Protein AF-A0A2T2RFY4-F1 (afdb_monomer_lite)

Secondary structure (DSSP, 8-state):
---S-SEEEEEEETTEEEEEE-S--SS-----STTSSHHHHHHHHHHHHSTT-HHHHHHHHHTTS-S-----HHHHHHTTS---TT----EEEEEEESSSSEEEEEEEEEEEEEEE-GGGTTT-TT---------S-EEEEEEEEEEEEEEEPPTT-TT--PEEEEEEEEEEETTTTEEEEE----

Foldseek 3Di:
DFDQFAKKFWCFWAPDHGDIDHRDDPDDDDDDDPPPCPLVVVLLVQCQVVVPDVVSLLVSLCVPDDPPDPDQSQVSSLNRAYPDPVDPFSKTWMATDTNNFWGIKIKGKDKDKDWDAPPVVVVDPPDDDDDDDDDRTDTWIWMKMKIKTWGQPDCPPVPDRDIDIDIWIWIATRVVRDTDTDDPDD

Structure (mmCIF, N/CA/C/O backbone):
data_AF-A0A2T2RFY4-F1
#
_entry.id   AF-A0A2T2RFY4-F1
#
loop_
_atom_site.group_PDB
_atom_site.id
_atom_site.type_symbol
_atom_site.label_atom_id
_atom_site.label_alt_id
_atom_site.label_comp_id
_atom_site.label_asym_id
_atom_site.label_entity_id
_atom_site.label_seq_id
_atom_site.pdbx_PDB_ins_code
_atom_site.Cartn_x
_atom_site.Cartn_y
_atom_site.Cartn_z
_atom_site.occupancy
_atom_site.B_iso_or_equiv
_atom_site.auth_seq_id
_atom_site.auth_comp_id
_atom_site.auth_asym_id
_atom_site.auth_atom_id
_atom_site.pdbx_PDB_model_num
ATOM 1 N N . MET A 1 1 ? -18.959 -3.885 18.842 1.00 51.41 1 MET A N 1
ATOM 2 C CA . MET A 1 1 ? -17.604 -4.344 18.475 1.00 51.41 1 MET A CA 1
ATOM 3 C C . MET A 1 1 ? -16.965 -3.172 17.759 1.00 51.41 1 MET A C 1
ATOM 5 O O . MET A 1 1 ? -17.588 -2.687 16.825 1.00 51.41 1 MET A O 1
ATOM 9 N N . ALA A 1 2 ? -15.838 -2.669 18.256 1.00 57.53 2 ALA A N 1
ATOM 10 C CA . ALA A 1 2 ? -15.065 -1.608 17.609 1.00 57.53 2 ALA A CA 1
ATOM 11 C C . ALA A 1 2 ? -14.652 -2.062 16.200 1.00 57.53 2 ALA A C 1
ATOM 13 O O . ALA A 1 2 ? -14.162 -3.187 16.044 1.00 57.53 2 ALA A O 1
ATOM 14 N N . LYS A 1 3 ? -14.921 -1.250 15.176 1.00 66.00 3 LYS A N 1
ATOM 15 C CA . LYS A 1 3 ? -14.501 -1.534 13.803 1.00 66.00 3 LYS A CA 1
ATOM 16 C C . LYS A 1 3 ? -13.189 -0.797 13.574 1.00 66.00 3 LYS A C 1
ATOM 18 O O . LYS A 1 3 ? -13.158 0.427 13.549 1.00 66.00 3 LYS A O 1
ATOM 23 N N . ASN A 1 4 ? -12.108 -1.553 13.377 1.00 81.19 4 ASN A N 1
ATOM 24 C CA . ASN A 1 4 ? -10.794 -0.959 13.126 1.00 81.19 4 ASN A CA 1
ATOM 25 C C . ASN A 1 4 ? -10.842 -0.022 11.906 1.00 81.19 4 ASN A C 1
ATOM 27 O O . ASN A 1 4 ? -10.379 1.100 11.981 1.00 81.19 4 ASN A O 1
ATOM 31 N N . LEU A 1 5 ? -11.464 -0.419 10.801 1.00 90.25 5 LEU A N 1
ATOM 32 C CA . LEU A 1 5 ? -11.574 0.435 9.620 1.00 90.25 5 LEU A CA 1
ATOM 33 C C . LEU A 1 5 ? -13.038 0.496 9.194 1.00 90.25 5 LEU A C 1
ATOM 35 O O . LEU A 1 5 ? -13.632 -0.546 8.920 1.00 90.25 5 LEU A O 1
ATOM 39 N N . GLU A 1 6 ? -13.617 1.692 9.187 1.00 93.94 6 GLU A N 1
ATOM 40 C CA . GLU A 1 6 ? -15.020 1.941 8.830 1.00 93.94 6 GLU A CA 1
ATOM 41 C C . GLU A 1 6 ? -15.146 2.552 7.439 1.00 93.94 6 GLU A C 1
ATOM 43 O O . GLU A 1 6 ? -16.000 2.136 6.655 1.00 93.94 6 GLU A O 1
ATOM 48 N N . HIS A 1 7 ? -14.266 3.502 7.126 1.00 96.19 7 HIS A N 1
ATOM 49 C CA . HIS A 1 7 ? -14.195 4.153 5.827 1.00 96.19 7 HIS A CA 1
ATOM 50 C C . HIS A 1 7 ? -12.747 4.171 5.357 1.00 96.19 7 HIS A C 1
ATOM 52 O O . HIS A 1 7 ? -11.835 4.403 6.149 1.00 96.19 7 HIS A O 1
ATOM 58 N N . LEU A 1 8 ? -12.534 3.913 4.072 1.00 97.31 8 LEU A N 1
ATOM 59 C CA . LEU A 1 8 ? -11.232 4.033 3.431 1.00 97.31 8 LEU A CA 1
ATOM 60 C C . LEU A 1 8 ? -11.408 4.700 2.073 1.00 97.31 8 LEU A C 1
ATOM 62 O O . LEU A 1 8 ? -12.174 4.218 1.239 1.00 97.31 8 LEU A O 1
ATOM 66 N N . THR A 1 9 ? -10.656 5.763 1.836 1.00 98.19 9 THR A N 1
ATOM 67 C CA . THR A 1 9 ? -10.587 6.443 0.547 1.00 98.19 9 THR A CA 1
ATOM 68 C C . THR A 1 9 ? -9.196 6.251 -0.029 1.00 98.19 9 THR A C 1
ATOM 70 O O . THR A 1 9 ? -8.202 6.686 0.547 1.00 98.19 9 THR A O 1
ATOM 73 N N . ILE A 1 10 ? -9.126 5.588 -1.179 1.00 97.56 10 ILE A N 1
ATOM 74 C CA . ILE A 1 10 ? -7.919 5.450 -1.989 1.00 97.56 10 ILE A CA 1
ATOM 75 C C . ILE A 1 10 ? -7.998 6.542 -3.055 1.00 97.56 10 ILE A C 1
ATOM 77 O O . ILE A 1 10 ? -8.640 6.361 -4.093 1.00 97.56 10 ILE A O 1
ATOM 81 N N . HIS A 1 11 ? -7.382 7.691 -2.772 1.00 95.31 11 HIS A N 1
ATOM 82 C CA . HIS A 1 11 ? -7.361 8.841 -3.683 1.00 95.31 11 HIS A CA 1
ATOM 83 C C . HIS A 1 11 ? -6.610 8.482 -4.953 1.00 95.31 11 HIS A C 1
ATOM 85 O O . HIS A 1 11 ? -7.110 8.688 -6.056 1.00 95.31 11 HIS A O 1
ATOM 91 N N . GLN A 1 12 ? -5.440 7.871 -4.786 1.00 92.69 12 GLN A N 1
ATOM 92 C CA . GLN A 1 12 ? -4.607 7.471 -5.901 1.00 92.69 12 GLN A CA 1
ATOM 93 C C . GLN A 1 12 ? -3.718 6.287 -5.495 1.00 92.69 12 GLN A C 1
ATOM 95 O O . GLN A 1 12 ? -2.946 6.376 -4.543 1.00 92.69 12 GLN A O 1
ATOM 100 N N . PHE A 1 13 ? -3.857 5.154 -6.191 1.00 93.56 13 PHE A N 1
ATOM 101 C CA . PHE A 1 13 ? -2.999 3.972 -6.022 1.00 93.56 13 PHE A CA 1
ATOM 102 C C . PHE A 1 13 ? -3.007 3.140 -7.302 1.00 93.56 13 PHE A C 1
ATOM 104 O O . PHE A 1 13 ? -4.034 2.558 -7.675 1.00 93.56 13 PHE A O 1
ATOM 111 N N . ARG A 1 14 ? -1.869 3.052 -7.995 1.00 90.56 14 ARG A N 1
ATOM 112 C CA . ARG A 1 14 ? -1.813 2.522 -9.367 1.00 90.56 14 ARG A CA 1
ATOM 113 C C . ARG A 1 14 ? -2.870 3.192 -10.258 1.00 90.56 14 ARG A C 1
ATOM 115 O O . ARG A 1 14 ? -2.891 4.409 -10.374 1.00 90.56 14 ARG A O 1
ATOM 122 N N . GLY A 1 15 ? -3.766 2.403 -10.861 1.00 89.19 15 GLY A N 1
ATOM 123 C CA . GLY A 1 15 ? -4.914 2.882 -11.637 1.00 89.19 15 GLY A CA 1
ATOM 124 C C . GLY A 1 15 ? -6.201 3.116 -10.833 1.00 89.19 15 GLY A C 1
ATOM 125 O O . GLY A 1 15 ? -7.216 3.450 -11.436 1.00 89.19 15 GLY A O 1
ATOM 126 N N . LEU A 1 16 ? -6.208 2.909 -9.510 1.00 92.56 16 LEU A N 1
ATOM 127 C CA . LEU A 1 16 ? -7.343 3.299 -8.667 1.00 92.56 16 LEU A CA 1
ATOM 128 C C . LEU A 1 16 ? -7.302 4.816 -8.473 1.00 92.56 16 LEU A C 1
ATOM 130 O O . LEU A 1 16 ? -6.305 5.322 -7.961 1.00 92.56 16 LEU A O 1
ATOM 134 N N . LYS A 1 17 ? -8.376 5.510 -8.864 1.00 92.25 17 LYS A N 1
ATOM 135 C CA . LYS A 1 17 ? -8.559 6.952 -8.654 1.00 92.25 17 LYS A CA 1
ATOM 136 C C . LYS A 1 17 ? -9.836 7.186 -7.844 1.00 92.25 17 LYS A C 1
ATOM 138 O O . LYS A 1 17 ? -10.894 6.707 -8.249 1.00 92.25 17 LYS A O 1
ATOM 143 N N . ASN A 1 18 ? -9.733 7.904 -6.727 1.00 94.81 18 ASN A N 1
ATOM 144 C CA . ASN A 1 18 ? -10.834 8.304 -5.840 1.00 94.81 18 ASN A CA 1
ATOM 145 C C . ASN A 1 18 ? -11.813 7.165 -5.493 1.00 94.81 18 ASN A C 1
ATOM 147 O O . ASN A 1 18 ? -13.032 7.329 -5.553 1.00 94.81 18 ASN A O 1
ATOM 151 N N . LEU A 1 19 ? -11.286 5.981 -5.166 1.00 96.56 19 LEU A N 1
ATOM 152 C CA . LEU A 1 19 ? -12.105 4.845 -4.749 1.00 96.56 19 LEU A CA 1
ATOM 153 C C . LEU A 1 19 ? -12.468 4.981 -3.270 1.00 96.56 19 LEU A C 1
ATOM 155 O O . LEU A 1 19 ? -11.590 4.968 -2.410 1.00 96.56 19 LEU A O 1
ATOM 159 N N . GLU A 1 20 ? -13.761 5.009 -2.976 1.00 97.75 20 GLU A N 1
ATOM 160 C CA . GLU A 1 20 ? -14.276 5.045 -1.610 1.00 97.75 20 GLU A CA 1
ATOM 161 C C . GLU A 1 20 ? -14.874 3.694 -1.205 1.00 97.75 20 GLU A C 1
ATOM 163 O O . GLU A 1 20 ? -15.769 3.159 -1.863 1.00 97.75 20 GLU A O 1
ATOM 168 N N . LEU A 1 21 ? -14.399 3.157 -0.085 1.00 96.69 21 LEU A N 1
ATOM 169 C CA . LEU A 1 21 ? -14.955 1.993 0.591 1.00 96.69 21 LEU A CA 1
ATOM 170 C C . LEU A 1 21 ? -15.630 2.471 1.874 1.00 96.69 21 LEU A C 1
ATOM 172 O O . LEU A 1 21 ? -14.960 2.751 2.868 1.00 96.69 21 LEU A O 1
ATOM 176 N N . ARG A 1 22 ? -16.956 2.595 1.831 1.00 95.19 22 ARG A N 1
ATOM 177 C CA . ARG A 1 22 ? -17.778 3.045 2.959 1.00 95.19 22 ARG A CA 1
ATOM 178 C C . ARG A 1 22 ? -18.376 1.858 3.709 1.00 95.19 22 ARG A C 1
ATOM 180 O O . ARG A 1 22 ? -18.496 0.769 3.147 1.00 95.19 22 ARG A O 1
ATOM 187 N N . ASP A 1 23 ? -18.771 2.089 4.958 1.00 93.38 23 ASP A N 1
ATOM 188 C CA . ASP A 1 23 ? -19.487 1.119 5.795 1.00 93.38 23 ASP A CA 1
ATOM 189 C C . ASP A 1 23 ? -18.779 -0.241 5.957 1.00 93.38 23 ASP A C 1
ATOM 191 O O . ASP A 1 23 ? -19.431 -1.282 6.104 1.00 93.38 23 ASP A O 1
ATOM 195 N N . LEU A 1 24 ? -17.440 -0.252 5.968 1.00 94.25 24 LEU A N 1
ATOM 196 C CA . LEU A 1 24 ? -16.643 -1.475 6.044 1.00 94.25 24 LEU A CA 1
ATOM 197 C C . LEU A 1 24 ? -17.065 -2.332 7.246 1.00 94.25 24 LEU A C 1
ATOM 199 O O . LEU A 1 24 ? -17.189 -1.879 8.389 1.00 94.25 24 LEU A O 1
ATOM 203 N N . GLY A 1 25 ? -17.366 -3.597 6.968 1.00 91.81 25 GLY A N 1
ATOM 204 C CA . GLY A 1 25 ? -17.753 -4.589 7.960 1.00 91.81 25 GLY A CA 1
ATOM 205 C C . GLY A 1 25 ? -16.558 -5.374 8.489 1.00 91.81 25 GLY A C 1
ATOM 206 O O . GLY A 1 25 ? -15.433 -5.245 8.013 1.00 91.81 25 GLY A O 1
ATOM 207 N N . THR A 1 26 ? -16.816 -6.274 9.438 1.00 89.12 26 THR A N 1
ATOM 208 C CA . THR A 1 26 ? -15.830 -7.289 9.852 1.00 89.12 26 THR A CA 1
ATOM 209 C C . THR A 1 26 ? -15.449 -8.213 8.692 1.00 89.12 26 THR A C 1
ATOM 211 O O . THR A 1 26 ? -14.322 -8.690 8.619 1.00 89.12 26 THR A O 1
ATOM 214 N N . ILE A 1 27 ? -16.393 -8.461 7.780 1.00 91.38 27 ILE A N 1
ATOM 215 C CA . ILE A 1 27 ? -16.201 -9.237 6.557 1.00 91.38 27 ILE A CA 1
ATOM 216 C C . ILE A 1 27 ? -16.693 -8.375 5.397 1.00 91.38 27 ILE A C 1
ATOM 218 O O . ILE A 1 27 ? -17.821 -7.889 5.430 1.00 91.38 27 ILE A O 1
ATOM 222 N N . ASN A 1 28 ? -15.853 -8.211 4.376 1.00 92.56 28 ASN A N 1
ATOM 223 C CA . ASN A 1 28 ? -16.164 -7.462 3.161 1.00 92.56 28 ASN A CA 1
ATOM 224 C C . ASN A 1 28 ? -15.948 -8.375 1.952 1.00 92.56 28 ASN A C 1
ATOM 226 O O . ASN A 1 28 ? -14.964 -9.113 1.899 1.00 92.56 28 ASN A O 1
ATOM 230 N N . LEU A 1 29 ? -16.862 -8.331 0.981 1.00 95.31 29 LEU A N 1
ATOM 231 C CA . LEU A 1 29 ? -16.787 -9.137 -0.234 1.00 95.31 29 LEU A CA 1
ATOM 232 C C . LEU A 1 29 ? -16.546 -8.232 -1.446 1.00 95.31 29 LEU A C 1
ATOM 234 O O . LEU A 1 29 ? -17.433 -7.493 -1.863 1.00 95.31 29 LEU A O 1
ATOM 238 N N . LEU A 1 30 ? -15.349 -8.319 -2.030 1.00 94.44 30 LEU A N 1
ATOM 239 C CA . LEU A 1 30 ? -14.989 -7.603 -3.255 1.00 94.44 30 LEU A CA 1
ATOM 240 C C . LEU A 1 30 ? -15.257 -8.496 -4.473 1.00 94.44 30 LEU A C 1
ATOM 242 O O . LEU A 1 30 ? -14.533 -9.461 -4.717 1.00 94.44 30 LEU A O 1
ATOM 246 N N . VAL A 1 31 ? -16.284 -8.167 -5.257 1.00 94.50 31 VAL A N 1
ATOM 247 C CA . VAL A 1 31 ? -16.668 -8.897 -6.479 1.00 94.50 31 VAL A CA 1
ATOM 248 C C . VAL A 1 31 ? -16.482 -8.038 -7.722 1.00 94.50 31 VAL A C 1
ATOM 250 O O . VAL A 1 31 ? -16.615 -6.821 -7.689 1.00 94.50 31 VAL A O 1
ATOM 253 N N . GLY A 1 32 ? -16.152 -8.681 -8.838 1.00 93.50 32 GLY A N 1
ATOM 254 C CA . GLY A 1 32 ? -15.949 -8.014 -10.120 1.00 93.50 32 GLY A CA 1
ATOM 255 C C . GLY A 1 32 ? -15.158 -8.885 -11.085 1.00 93.50 32 GLY A C 1
ATOM 256 O O . GLY A 1 32 ? -14.554 -9.882 -10.681 1.00 93.50 32 GLY A O 1
ATOM 257 N N . VAL A 1 33 ? -15.119 -8.490 -12.353 1.00 94.00 33 VAL A N 1
ATOM 258 C CA . VAL A 1 33 ? -14.369 -9.192 -13.408 1.00 94.00 33 VAL A CA 1
ATOM 259 C C . VAL A 1 33 ? -12.859 -9.192 -13.151 1.00 94.00 33 VAL A C 1
ATOM 261 O O . VAL A 1 33 ? -12.346 -8.410 -12.350 1.00 94.00 33 VAL A O 1
ATOM 264 N N . ASN A 1 34 ? -12.110 -10.074 -13.810 1.00 88.38 34 ASN A N 1
ATOM 265 C CA . ASN A 1 34 ? -10.647 -10.044 -13.728 1.00 88.38 34 ASN A CA 1
ATOM 266 C C . ASN A 1 34 ? -10.103 -8.669 -14.137 1.00 88.38 34 ASN A C 1
ATOM 268 O O . ASN A 1 34 ? -10.715 -7.963 -14.934 1.00 88.38 34 ASN A O 1
ATOM 272 N N . ASN A 1 35 ? -8.983 -8.271 -13.532 1.00 86.00 35 ASN A N 1
ATOM 273 C CA . ASN A 1 35 ? -8.369 -6.952 -13.712 1.00 86.00 35 ASN A CA 1
ATOM 274 C C . ASN A 1 35 ? -9.225 -5.736 -13.304 1.00 86.00 35 ASN A C 1
ATOM 276 O O . ASN A 1 35 ? -8.779 -4.611 -13.483 1.00 86.00 35 ASN A O 1
ATOM 280 N N . SER A 1 36 ? -10.376 -5.917 -12.646 1.00 90.75 36 SER A N 1
ATOM 281 C CA . SER A 1 36 ? -11.212 -4.805 -12.154 1.00 90.75 36 SER A CA 1
ATOM 282 C C . SER A 1 36 ? -10.631 -4.028 -10.957 1.00 90.75 36 SER A C 1
ATOM 284 O O . SER A 1 36 ? -11.362 -3.311 -10.287 1.00 90.75 36 SER A O 1
ATOM 286 N N . GLY A 1 37 ? -9.359 -4.235 -10.602 1.00 91.12 37 GLY A N 1
ATOM 287 C CA . GLY A 1 37 ? -8.714 -3.550 -9.476 1.00 91.12 37 GLY A CA 1
ATOM 288 C C . GLY A 1 37 ? -8.873 -4.201 -8.097 1.00 91.12 37 GLY A C 1
ATOM 289 O O . GLY A 1 37 ? -8.289 -3.696 -7.149 1.00 91.12 37 GLY A O 1
ATOM 290 N N . LYS A 1 38 ? -9.564 -5.345 -7.954 1.00 95.12 38 LYS A N 1
ATOM 291 C CA . LYS A 1 38 ? -9.743 -6.028 -6.646 1.00 95.12 38 LYS A CA 1
ATOM 292 C C . LYS A 1 38 ? -8.428 -6.272 -5.900 1.00 95.12 38 LYS A C 1
ATOM 294 O O . LYS A 1 38 ? -8.317 -5.946 -4.727 1.00 95.12 38 LYS A O 1
ATOM 299 N N . THR A 1 39 ? -7.424 -6.816 -6.587 1.00 92.62 39 THR A N 1
ATOM 300 C CA . THR A 1 39 ? -6.098 -7.032 -5.992 1.00 92.62 39 THR A CA 1
ATOM 301 C C . THR A 1 39 ? -5.437 -5.703 -5.638 1.00 92.62 39 THR A C 1
ATOM 303 O O . THR A 1 39 ? -4.891 -5.592 -4.551 1.00 92.62 39 THR A O 1
ATOM 306 N N . SER A 1 40 ? -5.575 -4.672 -6.487 1.00 93.62 40 SER A N 1
ATOM 307 C CA . SER A 1 40 ? -5.045 -3.327 -6.209 1.00 93.62 40 SER A CA 1
ATOM 308 C C . SER A 1 40 ? -5.629 -2.733 -4.928 1.00 93.62 40 SER A C 1
ATOM 310 O O . SER A 1 40 ? -4.904 -2.083 -4.189 1.00 93.62 40 SER A O 1
ATOM 312 N N . VAL A 1 41 ? -6.910 -2.986 -4.639 1.00 95.88 41 VAL A N 1
ATOM 313 C CA . VAL A 1 41 ? -7.547 -2.561 -3.384 1.00 95.88 41 VAL A CA 1
ATOM 314 C C . VAL A 1 41 ? -6.901 -3.247 -2.184 1.00 95.88 41 VAL A C 1
ATOM 316 O O . VAL A 1 41 ? -6.566 -2.587 -1.207 1.00 95.88 41 VAL A O 1
ATOM 319 N N . LEU A 1 42 ? -6.687 -4.563 -2.256 1.00 94.75 42 LEU A N 1
ATOM 320 C CA . LEU A 1 42 ? -6.030 -5.304 -1.176 1.00 94.75 42 LEU A CA 1
ATOM 321 C C . LEU A 1 42 ? -4.574 -4.870 -0.980 1.00 94.75 42 LEU A C 1
ATOM 323 O O . LEU A 1 42 ? -4.111 -4.796 0.152 1.00 94.75 42 LEU A O 1
ATOM 327 N N . GLU A 1 43 ? -3.867 -4.557 -2.063 1.00 94.75 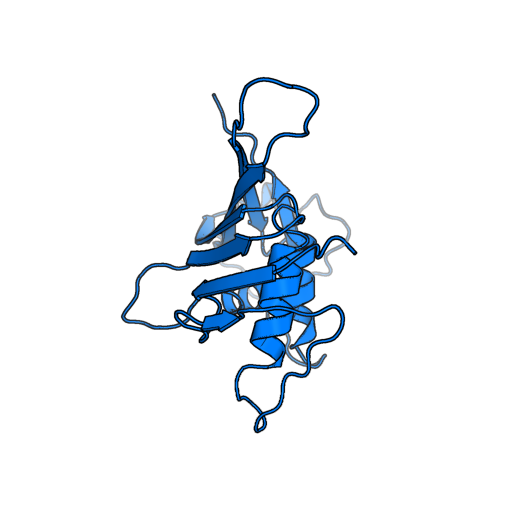43 GLU A N 1
ATOM 328 C CA . GLU A 1 43 ? -2.494 -4.049 -2.024 1.00 94.75 43 GLU A CA 1
ATOM 329 C C . GLU A 1 43 ? -2.428 -2.652 -1.392 1.00 94.75 43 GLU A C 1
ATOM 331 O O . GLU A 1 43 ? -1.582 -2.425 -0.533 1.00 94.75 43 GLU A O 1
ATOM 336 N N . ALA A 1 44 ? -3.359 -1.756 -1.735 1.00 96.00 44 ALA A N 1
ATOM 337 C CA . ALA A 1 44 ? -3.482 -0.440 -1.109 1.00 96.00 44 ALA A CA 1
ATOM 338 C C . ALA A 1 44 ? -3.786 -0.547 0.397 1.00 96.00 44 ALA A C 1
ATOM 340 O O . ALA A 1 44 ? -3.209 0.169 1.209 1.00 96.00 44 ALA A O 1
ATOM 341 N N . ILE A 1 45 ? -4.653 -1.484 0.795 1.00 95.31 45 ILE A N 1
ATOM 342 C CA . ILE A 1 45 ? -4.919 -1.766 2.214 1.00 95.31 45 ILE A CA 1
ATOM 343 C C . ILE A 1 45 ? -3.664 -2.331 2.897 1.00 95.31 45 ILE A C 1
ATOM 345 O O . ILE A 1 45 ? -3.346 -1.943 4.018 1.00 95.31 45 ILE A O 1
ATOM 349 N N . ALA A 1 46 ? -2.928 -3.228 2.237 1.00 94.50 46 ALA A N 1
ATOM 350 C CA . ALA A 1 46 ? -1.721 -3.829 2.796 1.00 94.50 46 ALA A CA 1
ATOM 351 C C . ALA A 1 46 ? -0.616 -2.792 3.059 1.00 94.50 46 ALA A C 1
ATOM 353 O O . ALA A 1 46 ? 0.012 -2.848 4.121 1.00 94.50 46 ALA A O 1
ATOM 354 N N . THR A 1 47 ? -0.405 -1.840 2.142 1.00 94.69 47 THR A N 1
ATOM 355 C CA . THR A 1 47 ? 0.530 -0.724 2.354 1.00 94.69 47 THR A CA 1
ATOM 356 C C . THR A 1 47 ? 0.012 0.235 3.420 1.00 94.69 47 THR A C 1
ATOM 358 O O . THR A 1 47 ? 0.771 0.614 4.306 1.00 94.69 47 THR A O 1
ATOM 361 N N . TYR A 1 48 ? -1.289 0.540 3.432 1.00 95.69 48 TYR A N 1
ATOM 362 C CA . TYR A 1 48 ? -1.914 1.367 4.469 1.00 95.69 48 TYR A CA 1
ATOM 363 C C . TYR A 1 48 ? -1.766 0.780 5.881 1.00 95.69 48 TYR A C 1
ATOM 365 O O . TYR A 1 48 ? -1.562 1.513 6.842 1.00 95.69 48 TYR A O 1
ATOM 373 N N . CYS A 1 49 ? -1.816 -0.544 6.039 1.00 93.06 49 CYS A N 1
ATOM 374 C CA . CYS A 1 49 ? -1.620 -1.187 7.341 1.00 93.06 49 CYS A CA 1
ATOM 375 C C . CYS A 1 49 ? -0.155 -1.214 7.810 1.00 93.06 49 CYS A C 1
ATOM 377 O O . CYS A 1 49 ? 0.092 -1.382 9.005 1.00 93.06 49 CYS A O 1
ATOM 379 N N . ARG A 1 50 ? 0.814 -1.076 6.898 1.00 94.00 50 ARG A N 1
ATOM 380 C CA . ARG A 1 50 ? 2.255 -1.021 7.198 1.00 94.00 50 ARG A CA 1
ATOM 381 C C . ARG A 1 50 ? 2.911 0.149 6.453 1.00 94.00 50 ARG A C 1
ATOM 383 O O . ARG A 1 50 ? 3.796 -0.066 5.624 1.00 94.00 50 ARG A O 1
ATOM 390 N N . PRO A 1 51 ? 2.483 1.389 6.743 1.00 93.50 51 PRO A N 1
ATOM 391 C CA . PRO A 1 51 ? 2.787 2.541 5.901 1.00 93.50 51 PRO A CA 1
ATOM 392 C C . PRO A 1 51 ? 4.269 2.915 5.932 1.00 93.50 51 PRO A C 1
ATOM 394 O O . PRO A 1 51 ? 4.812 3.298 4.907 1.00 93.50 51 PRO A O 1
ATOM 397 N N . LEU A 1 52 ? 4.923 2.748 7.085 1.00 92.69 52 LEU A N 1
ATOM 398 C CA . LEU A 1 52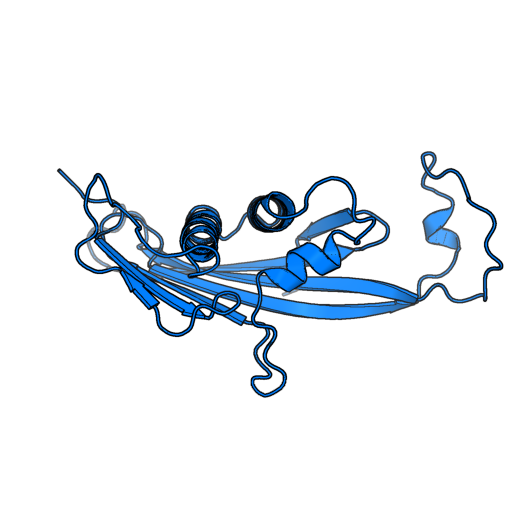 ? 6.313 3.136 7.347 1.00 92.69 52 LEU A CA 1
ATOM 399 C C . LEU A 1 52 ? 7.326 1.982 7.182 1.00 92.69 52 LEU A C 1
ATOM 401 O O . LEU A 1 52 ? 8.476 2.112 7.595 1.00 92.69 52 LEU A O 1
ATOM 405 N N . ASP A 1 53 ? 6.903 0.838 6.635 1.00 92.25 53 ASP A N 1
ATOM 406 C CA . ASP A 1 53 ? 7.754 -0.335 6.392 1.00 92.25 53 ASP A CA 1
ATOM 407 C C . ASP A 1 53 ? 8.005 -0.477 4.881 1.00 92.25 53 ASP A C 1
ATOM 409 O O . ASP A 1 53 ? 7.196 -1.097 4.191 1.00 92.25 53 ASP A O 1
ATOM 413 N N . PRO A 1 54 ? 9.107 0.052 4.322 1.00 89.12 54 PRO A N 1
ATOM 414 C CA . PRO A 1 54 ? 9.348 0.014 2.877 1.00 89.12 54 PRO A CA 1
ATOM 415 C C . PRO A 1 54 ? 9.473 -1.420 2.329 1.00 89.12 54 PRO A C 1
ATOM 417 O O . PRO A 1 54 ? 9.127 -1.687 1.176 1.00 89.12 54 PRO A O 1
ATOM 420 N N . LYS A 1 55 ? 9.856 -2.400 3.163 1.00 88.62 55 LYS A N 1
ATOM 421 C CA . LYS A 1 55 ? 9.832 -3.818 2.769 1.00 88.62 55 LYS A CA 1
ATOM 422 C C . LYS A 1 55 ? 8.398 -4.324 2.609 1.00 88.62 55 LYS A C 1
ATOM 424 O O . LYS A 1 55 ? 8.160 -5.207 1.787 1.00 88.62 55 LYS A O 1
ATOM 429 N N . ALA A 1 56 ? 7.427 -3.800 3.362 1.00 90.50 56 ALA A N 1
ATOM 430 C CA . ALA A 1 56 ? 6.007 -4.088 3.142 1.00 90.50 56 ALA A CA 1
ATOM 431 C C . ALA A 1 56 ? 5.559 -3.671 1.744 1.00 90.50 56 ALA A C 1
ATOM 433 O O . ALA A 1 56 ? 4.889 -4.452 1.063 1.00 90.50 56 ALA A O 1
ATOM 434 N N . TRP A 1 57 ? 5.949 -2.466 1.327 1.00 91.75 57 TRP A N 1
ATOM 435 C CA . TRP A 1 57 ? 5.650 -1.922 0.007 1.00 91.75 57 TRP A CA 1
ATOM 436 C C . TRP A 1 57 ? 6.254 -2.802 -1.077 1.00 91.75 57 TRP A C 1
ATOM 438 O O . TRP A 1 57 ? 5.528 -3.309 -1.932 1.00 91.75 57 TRP A O 1
ATOM 448 N N . LEU A 1 58 ? 7.548 -3.100 -0.973 1.00 87.75 58 LEU A N 1
ATOM 449 C CA . LEU A 1 58 ? 8.222 -3.931 -1.962 1.00 87.75 58 LEU A CA 1
ATOM 450 C C . LEU A 1 58 ? 7.622 -5.343 -2.062 1.00 87.75 58 LEU A C 1
ATOM 452 O O . LEU A 1 58 ? 7.317 -5.810 -3.156 1.00 87.75 58 LEU A O 1
ATOM 456 N N . ASN A 1 59 ? 7.363 -6.005 -0.932 1.00 87.31 59 ASN A N 1
ATOM 457 C CA . ASN A 1 59 ? 6.716 -7.322 -0.931 1.00 87.31 59 ASN A CA 1
ATOM 458 C C . ASN A 1 59 ? 5.310 -7.281 -1.552 1.00 87.31 59 ASN A C 1
ATOM 460 O O . ASN A 1 59 ? 4.899 -8.217 -2.240 1.00 87.31 59 ASN A O 1
ATOM 464 N N . THR A 1 60 ? 4.570 -6.193 -1.320 1.00 90.06 60 THR A N 1
ATOM 465 C CA . THR A 1 60 ? 3.251 -5.978 -1.926 1.00 90.06 60 THR A CA 1
ATOM 466 C C . THR A 1 60 ? 3.373 -5.880 -3.445 1.00 90.06 60 THR A C 1
ATOM 468 O O . THR A 1 60 ? 2.626 -6.549 -4.159 1.00 90.06 60 THR A O 1
ATOM 471 N N . ALA A 1 61 ? 4.353 -5.127 -3.947 1.00 85.06 61 ALA A N 1
ATOM 472 C CA . ALA A 1 61 ? 4.643 -5.040 -5.373 1.00 85.06 61 ALA A CA 1
ATOM 473 C C . ALA A 1 61 ? 5.039 -6.392 -5.988 1.00 85.06 61 ALA A C 1
ATOM 475 O O . ALA A 1 61 ? 4.462 -6.815 -6.992 1.00 85.06 61 ALA A O 1
ATOM 476 N N . TRP A 1 62 ? 5.967 -7.101 -5.347 1.00 76.75 62 TRP A N 1
ATOM 477 C CA . TRP A 1 62 ? 6.487 -8.394 -5.795 1.00 76.75 62 TRP A CA 1
ATOM 478 C C . TRP A 1 62 ? 5.456 -9.509 -5.846 1.00 76.75 62 TRP A C 1
ATOM 480 O O . TRP A 1 62 ? 5.566 -10.406 -6.677 1.00 76.75 62 TRP A O 1
ATOM 490 N N . SER A 1 63 ? 4.416 -9.450 -5.015 1.00 73.81 63 SER A N 1
ATOM 491 C CA . SER A 1 63 ? 3.355 -10.463 -5.018 1.00 73.81 63 SER A CA 1
ATOM 492 C C . SER A 1 63 ? 2.632 -10.608 -6.371 1.00 73.81 63 SER A C 1
ATOM 494 O O . SER A 1 63 ? 2.000 -11.637 -6.619 1.00 73.81 63 SER A O 1
ATOM 496 N N . ARG A 1 64 ? 2.748 -9.616 -7.270 1.00 66.06 64 ARG A N 1
ATOM 497 C CA . ARG A 1 64 ? 2.229 -9.680 -8.645 1.00 66.06 64 ARG A CA 1
ATOM 498 C C . ARG A 1 64 ? 3.195 -10.249 -9.673 1.00 66.06 64 ARG A C 1
ATOM 500 O O . ARG A 1 64 ? 2.740 -10.643 -10.749 1.00 66.06 64 ARG A O 1
ATOM 507 N N . GLU A 1 65 ? 4.491 -10.288 -9.389 1.00 57.41 65 GLU A N 1
ATOM 508 C CA . GLU A 1 65 ? 5.468 -10.798 -10.341 1.00 57.41 65 GLU A CA 1
ATOM 509 C C . GLU A 1 65 ? 5.539 -12.323 -10.252 1.00 57.41 65 GLU A C 1
ATOM 511 O O . GLU A 1 65 ? 6.093 -12.938 -9.342 1.00 57.41 65 GLU A O 1
ATOM 516 N N . ILE A 1 66 ? 4.945 -12.963 -11.254 1.00 50.81 66 ILE A N 1
ATOM 517 C CA . ILE A 1 66 ? 5.171 -14.369 -11.567 1.00 50.81 66 ILE A CA 1
ATOM 518 C C . ILE A 1 66 ? 6.667 -14.520 -11.877 1.00 50.81 66 ILE A C 1
ATOM 520 O O . ILE A 1 66 ? 7.050 -14.179 -12.987 1.00 50.81 66 ILE A O 1
ATOM 524 N N . LYS A 1 67 ? 7.470 -14.963 -10.894 1.00 46.88 67 LYS A N 1
ATOM 525 C CA . LYS A 1 67 ? 8.766 -15.710 -10.870 1.00 46.88 67 LYS A CA 1
ATOM 526 C C . LYS A 1 67 ? 9.702 -15.789 -12.111 1.00 46.88 67 LYS A C 1
ATOM 528 O O . LYS A 1 67 ? 10.626 -16.593 -12.103 1.00 46.88 67 LYS A O 1
ATOM 533 N N . PHE A 1 68 ? 9.508 -15.013 -13.169 1.00 44.97 68 PHE A N 1
ATOM 534 C CA . PHE A 1 68 ? 10.135 -15.191 -14.484 1.00 44.97 68 PHE A CA 1
ATOM 535 C C . PHE A 1 68 ? 10.533 -13.882 -15.167 1.00 44.97 68 PHE A C 1
ATOM 537 O O . PHE A 1 68 ? 11.110 -13.917 -16.251 1.00 44.97 68 PHE A O 1
ATOM 544 N N . SER A 1 69 ? 10.272 -12.731 -14.551 1.00 45.91 69 SER A N 1
ATOM 545 C CA . SER A 1 69 ? 10.780 -11.462 -15.053 1.00 45.91 69 SER A CA 1
ATOM 546 C C . SER A 1 69 ? 12.020 -11.091 -14.251 1.00 45.91 69 SER A C 1
ATOM 548 O O . SER A 1 69 ? 11.929 -10.884 -13.049 1.00 45.91 69 SER A O 1
ATOM 550 N N . ARG A 1 70 ? 13.176 -10.982 -14.911 1.00 52.19 70 ARG A N 1
ATOM 551 C CA . ARG A 1 70 ? 14.400 -10.358 -14.376 1.00 52.19 70 ARG A CA 1
ATOM 552 C C . ARG A 1 70 ? 14.215 -8.839 -14.199 1.00 52.19 70 ARG A C 1
ATOM 554 O O . ARG A 1 70 ? 15.092 -8.063 -14.568 1.00 52.19 70 ARG A O 1
ATOM 561 N N . LYS A 1 71 ? 13.029 -8.396 -13.770 1.00 54.84 71 LYS A N 1
ATOM 562 C CA . LYS A 1 71 ? 12.753 -6.977 -13.581 1.00 54.84 71 LYS A CA 1
ATOM 563 C C . LYS A 1 71 ? 13.358 -6.553 -12.244 1.00 54.84 71 LYS A C 1
ATOM 565 O O . LYS A 1 71 ? 13.112 -7.225 -11.244 1.00 54.84 71 LYS A O 1
ATOM 570 N N . PRO A 1 72 ? 14.193 -5.503 -12.226 1.00 65.88 72 PRO A N 1
ATOM 571 C CA . PRO A 1 72 ? 14.789 -5.005 -10.995 1.00 65.88 72 PRO A CA 1
ATOM 572 C C . PRO A 1 72 ? 13.685 -4.589 -10.018 1.00 65.88 72 PRO A C 1
ATOM 574 O O . PRO A 1 72 ? 12.640 -4.092 -10.435 1.00 65.88 72 PRO A O 1
ATOM 577 N N . GLN A 1 73 ? 13.902 -4.779 -8.714 1.00 74.31 73 GLN A N 1
ATOM 578 C CA . GLN A 1 73 ? 12.867 -4.538 -7.696 1.00 74.31 73 GLN A CA 1
ATOM 579 C C . GLN A 1 73 ? 12.377 -3.076 -7.675 1.00 74.31 73 GLN A C 1
ATOM 581 O O . GLN A 1 73 ? 11.240 -2.807 -7.287 1.00 74.31 73 GLN A O 1
ATOM 586 N N . LEU A 1 74 ? 13.196 -2.165 -8.204 1.00 77.50 74 LEU A N 1
ATOM 587 C CA . LEU A 1 74 ? 12.852 -0.784 -8.528 1.00 77.50 74 LEU A CA 1
ATOM 588 C C . LEU A 1 74 ? 11.605 -0.666 -9.429 1.00 77.50 74 LEU A C 1
ATOM 590 O O . LEU A 1 74 ? 10.689 0.087 -9.106 1.00 77.50 74 LEU A O 1
ATOM 594 N N . ASP A 1 75 ? 11.507 -1.462 -10.501 1.00 78.69 75 ASP A N 1
ATOM 595 C CA . ASP A 1 75 ? 10.354 -1.445 -11.417 1.00 78.69 75 ASP A CA 1
ATOM 596 C C . ASP A 1 75 ? 9.075 -1.906 -10.705 1.00 78.69 75 ASP A C 1
ATOM 598 O O . ASP A 1 75 ? 7.978 -1.400 -10.959 1.00 78.69 75 ASP A O 1
ATOM 602 N N . ALA A 1 76 ? 9.212 -2.878 -9.800 1.00 83.06 76 ALA A N 1
ATOM 603 C CA . ALA A 1 76 ? 8.098 -3.366 -9.005 1.00 83.06 76 ALA A CA 1
ATOM 604 C C . ALA A 1 76 ? 7.629 -2.293 -8.010 1.00 83.06 76 ALA A C 1
ATOM 606 O O . ALA A 1 76 ? 6.426 -2.070 -7.870 1.00 83.06 76 ALA A O 1
ATOM 607 N N . LEU A 1 77 ? 8.555 -1.592 -7.351 1.00 86.00 77 LEU A N 1
ATOM 608 C CA . LEU A 1 77 ? 8.216 -0.493 -6.449 1.00 86.00 77 LEU A CA 1
ATOM 609 C C . LEU A 1 77 ? 7.498 0.636 -7.198 1.00 86.00 77 LEU A C 1
ATOM 611 O O . LEU A 1 77 ? 6.391 1.010 -6.802 1.00 86.00 77 LEU A O 1
ATOM 615 N N . ARG A 1 78 ? 8.065 1.090 -8.325 1.00 87.31 78 ARG A N 1
ATOM 616 C CA . ARG A 1 78 ? 7.457 2.074 -9.234 1.00 87.31 78 ARG A CA 1
ATOM 617 C C . ARG A 1 78 ? 6.020 1.697 -9.586 1.00 87.31 78 ARG A C 1
ATOM 619 O O . ARG A 1 78 ? 5.138 2.548 -9.606 1.00 87.31 78 ARG A O 1
ATOM 626 N N . TRP A 1 79 ? 5.751 0.410 -9.808 1.00 87.00 79 TRP A N 1
ATOM 627 C CA . TRP A 1 79 ? 4.430 -0.099 -10.183 1.00 87.00 79 TRP A CA 1
ATOM 628 C C . TRP A 1 79 ? 3.326 0.128 -9.135 1.00 87.00 79 TRP A C 1
ATOM 630 O O . TRP A 1 79 ? 2.148 -0.036 -9.455 1.00 87.00 79 TRP A O 1
ATOM 640 N N . LEU A 1 80 ? 3.638 0.463 -7.878 1.00 90.38 80 LEU A N 1
ATOM 641 C CA . LEU A 1 80 ? 2.622 0.853 -6.884 1.00 90.38 80 LEU A CA 1
ATOM 642 C C . LEU A 1 80 ? 2.075 2.264 -7.123 1.00 90.38 80 LEU A C 1
ATOM 644 O O . LEU A 1 80 ? 0.939 2.558 -6.737 1.00 90.38 80 LEU A O 1
ATOM 648 N N . PHE A 1 81 ? 2.846 3.096 -7.812 1.00 91.62 81 PHE A N 1
ATOM 649 C CA . PHE A 1 81 ? 2.523 4.482 -8.092 1.00 91.62 81 PHE A CA 1
ATOM 650 C C . PHE A 1 81 ? 1.763 4.612 -9.421 1.00 91.62 81 PHE A C 1
ATOM 652 O O . PHE A 1 81 ? 1.800 3.702 -10.266 1.00 91.62 81 PHE A O 1
ATOM 659 N N . PRO A 1 82 ? 1.001 5.701 -9.608 1.00 87.81 82 PRO A N 1
ATOM 660 C CA . PRO A 1 82 ? 0.319 5.991 -10.868 1.00 87.81 82 PRO A CA 1
ATOM 661 C C . PRO A 1 82 ? 1.288 5.991 -12.048 1.00 87.81 82 PRO A C 1
ATOM 663 O O . PRO A 1 82 ? 2.408 6.466 -11.937 1.00 87.81 82 PRO A O 1
ATOM 666 N N . GLN A 1 83 ? 0.849 5.452 -13.185 1.00 74.44 83 GLN A N 1
ATOM 667 C CA . GLN A 1 83 ? 1.658 5.365 -14.414 1.00 74.44 83 GLN A CA 1
ATOM 668 C C . GLN A 1 83 ? 1.124 6.286 -15.523 1.00 74.44 83 GLN A C 1
ATOM 670 O O . GLN A 1 83 ? 1.416 6.084 -16.701 1.00 74.44 83 GLN A O 1
ATOM 675 N N . ASP A 1 84 ? 0.261 7.237 -15.170 1.00 68.81 84 ASP A N 1
ATOM 676 C CA . ASP A 1 84 ? -0.394 8.115 -16.135 1.00 68.81 84 ASP A CA 1
ATOM 677 C C . ASP A 1 84 ? 0.573 9.225 -16.567 1.00 68.81 84 ASP A C 1
ATOM 679 O O . ASP A 1 84 ? 1.038 9.999 -15.740 1.00 68.81 84 ASP A O 1
ATOM 683 N N . GLN A 1 85 ? 0.882 9.319 -17.864 1.00 55.88 85 GLN A N 1
ATOM 684 C CA . GLN A 1 85 ? 1.854 10.293 -18.387 1.00 55.88 85 GLN A CA 1
ATOM 685 C C . GLN A 1 85 ? 1.386 11.755 -18.272 1.00 55.88 85 GLN A C 1
ATOM 687 O O . GLN A 1 85 ? 2.171 12.664 -18.538 1.00 55.88 85 GLN A O 1
ATOM 692 N N . GLN A 1 86 ? 0.116 11.994 -17.925 1.00 56.72 86 GLN A N 1
ATOM 693 C CA . GLN A 1 86 ? -0.454 13.339 -17.785 1.00 56.72 86 GLN A CA 1
ATOM 694 C C . GLN A 1 86 ? -0.492 13.853 -16.339 1.00 56.72 86 GLN A C 1
ATOM 696 O O . GLN A 1 86 ? -0.626 15.060 -16.143 1.00 56.72 86 GLN A O 1
ATOM 701 N N . GLU A 1 87 ? -0.344 12.982 -15.337 1.00 51.88 87 GLU A N 1
ATOM 702 C CA . GLU A 1 87 ? -0.307 13.362 -13.921 1.00 51.88 87 GLU A CA 1
ATOM 703 C C . GLU A 1 87 ? 1.112 13.145 -13.391 1.00 51.88 87 GLU A C 1
ATOM 705 O O . GLU A 1 87 ? 1.570 12.024 -13.212 1.00 51.88 87 GLU A O 1
ATOM 710 N N . THR A 1 88 ? 1.825 14.243 -13.155 1.00 47.06 88 THR A N 1
ATOM 711 C CA . THR A 1 88 ? 3.225 14.264 -12.702 1.00 47.06 88 THR A CA 1
ATOM 712 C C . THR A 1 88 ? 3.420 13.855 -11.241 1.00 47.06 88 THR A C 1
ATOM 714 O O . THR A 1 88 ? 4.534 13.949 -10.737 1.00 47.06 88 THR A O 1
ATOM 717 N N . SER A 1 89 ? 2.366 13.461 -10.523 1.00 54.78 89 SER A N 1
ATOM 718 C CA . SER A 1 89 ? 2.494 13.036 -9.131 1.00 54.78 89 SER A CA 1
ATOM 719 C C . SER A 1 89 ? 2.689 11.522 -9.071 1.00 54.78 89 SER A C 1
ATOM 721 O O . SER A 1 89 ? 1.721 10.758 -9.139 1.00 54.78 89 SER A O 1
ATOM 723 N N . GLU A 1 90 ? 3.938 11.090 -8.897 1.00 81.12 90 GLU A N 1
ATOM 724 C CA . GLU A 1 90 ? 4.315 9.735 -8.467 1.00 81.12 90 GLU A CA 1
ATOM 725 C C . GLU A 1 90 ? 3.943 9.541 -6.986 1.00 81.12 90 GLU A C 1
ATOM 727 O O . GLU A 1 90 ? 4.760 9.232 -6.123 1.00 81.12 90 GLU A O 1
ATOM 732 N N . GLU A 1 91 ? 2.669 9.783 -6.681 1.00 91.19 91 GLU A N 1
ATOM 733 C CA . GLU A 1 91 ? 2.148 9.903 -5.332 1.00 91.19 91 GLU A CA 1
ATOM 734 C C . GLU A 1 91 ? 1.017 8.902 -5.101 1.00 91.19 91 GLU A C 1
ATOM 736 O O . GLU A 1 91 ? 0.134 8.688 -5.939 1.00 91.19 91 GLU A O 1
ATOM 741 N N . VAL A 1 92 ? 1.046 8.284 -3.928 1.00 94.81 92 VAL A N 1
ATOM 742 C CA . VAL A 1 92 ? -0.008 7.428 -3.409 1.00 94.81 92 VAL A CA 1
ATOM 743 C C . VAL A 1 92 ? -0.627 8.106 -2.202 1.00 94.81 92 VAL A C 1
ATOM 745 O O . VAL A 1 92 ? 0.067 8.410 -1.238 1.00 94.81 92 VAL A O 1
ATOM 748 N N . ASN A 1 93 ? -1.947 8.264 -2.235 1.00 96.31 93 ASN A N 1
ATOM 749 C CA . ASN A 1 93 ? -2.708 8.898 -1.167 1.00 96.31 93 ASN A CA 1
ATOM 750 C C . ASN A 1 93 ? -3.860 8.003 -0.727 1.00 96.31 93 ASN A C 1
ATOM 752 O O . ASN A 1 93 ? -4.716 7.617 -1.532 1.00 96.31 93 ASN A O 1
ATOM 756 N N . ILE A 1 94 ? -3.891 7.687 0.565 1.00 97.62 94 ILE A N 1
ATOM 757 C CA . ILE A 1 94 ? -4.917 6.848 1.180 1.00 97.62 94 ILE A CA 1
ATOM 758 C C . ILE A 1 94 ? -5.310 7.460 2.522 1.00 97.62 94 ILE A C 1
ATOM 760 O O . ILE A 1 94 ? -4.459 7.704 3.374 1.00 97.62 94 ILE A O 1
ATOM 764 N N . SER A 1 95 ? -6.604 7.667 2.741 1.00 97.31 95 SER A N 1
ATOM 765 C CA . SER A 1 95 ? -7.144 8.119 4.023 1.00 97.31 95 SER A CA 1
ATOM 766 C C . SER A 1 95 ? -8.140 7.116 4.584 1.00 97.31 95 SER A C 1
ATOM 768 O O . SER A 1 95 ? -8.810 6.414 3.830 1.00 97.31 95 SER A O 1
ATOM 770 N N . GLY A 1 96 ? -8.252 7.044 5.905 1.00 95.12 96 GLY A N 1
ATOM 771 C CA . GLY A 1 96 ? -9.128 6.095 6.577 1.00 95.12 96 GLY A CA 1
ATOM 772 C C . GLY A 1 96 ? -9.708 6.631 7.877 1.00 95.12 96 GLY A C 1
ATOM 773 O O . GLY A 1 96 ? -9.130 7.487 8.547 1.00 95.12 96 GLY A O 1
ATOM 774 N N . GLU A 1 97 ? -10.868 6.092 8.229 1.00 92.75 97 GLU A N 1
ATOM 775 C CA . GLU A 1 97 ? -11.631 6.431 9.426 1.00 92.75 97 GLU A CA 1
ATOM 776 C C . GLU A 1 97 ? -12.042 5.157 10.174 1.00 92.75 97 GLU A C 1
ATOM 778 O O . GLU A 1 97 ? -12.123 4.068 9.597 1.00 92.75 97 GLU A O 1
ATOM 783 N N . GLY A 1 98 ? -12.319 5.300 11.469 1.00 89.75 98 GLY A N 1
ATOM 784 C CA . GLY A 1 98 ? -12.616 4.201 12.390 1.00 89.75 98 GLY A CA 1
ATOM 785 C C . GLY A 1 98 ? -11.605 4.124 13.533 1.00 89.75 98 GLY A C 1
ATOM 786 O O . GLY A 1 98 ? -10.874 5.081 13.805 1.00 89.75 98 GLY A O 1
ATOM 787 N N . ASP A 1 99 ? -11.536 2.975 14.198 1.00 88.62 99 ASP A N 1
ATOM 788 C CA . ASP A 1 99 ? -10.680 2.785 15.377 1.00 88.62 99 ASP A CA 1
ATOM 789 C C . ASP A 1 99 ? -9.200 2.493 15.044 1.00 88.62 99 ASP A C 1
ATOM 791 O O . ASP A 1 99 ? -8.352 2.427 15.933 1.00 88.62 99 ASP A O 1
ATOM 795 N N . PHE A 1 100 ? -8.853 2.335 13.765 1.00 89.81 100 PHE A N 1
ATOM 796 C CA . PHE A 1 100 ? -7.480 2.163 13.303 1.00 89.81 100 PHE A CA 1
ATOM 797 C C . PHE A 1 100 ? -6.728 3.490 13.472 1.00 89.81 100 PHE A C 1
ATOM 799 O O . PHE A 1 100 ? -7.253 4.527 13.065 1.00 89.81 100 PHE A O 1
ATOM 806 N N . PRO A 1 101 ? -5.515 3.500 14.058 1.00 89.81 101 PRO A N 1
ATOM 807 C CA . PRO A 1 101 ? -4.846 4.751 14.424 1.00 89.81 101 PRO A CA 1
ATOM 808 C C . PRO A 1 101 ? -4.446 5.636 13.243 1.00 89.81 101 PRO A C 1
ATOM 810 O O . PRO A 1 101 ? -4.384 6.855 13.393 1.00 89.81 101 PRO A O 1
ATOM 813 N N . LEU A 1 102 ? -4.146 5.042 12.087 1.00 92.75 102 LEU A N 1
ATOM 814 C CA . LEU A 1 102 ? -3.775 5.790 10.891 1.00 92.75 102 LEU A CA 1
ATOM 815 C C . LEU A 1 102 ? -4.996 6.525 10.332 1.00 92.75 102 LEU A C 1
ATOM 817 O O . LEU A 1 102 ? -6.094 5.977 10.275 1.00 92.75 102 LEU A O 1
ATOM 821 N N . ARG A 1 103 ? -4.795 7.780 9.937 1.00 94.31 103 ARG A N 1
ATOM 822 C CA . ARG A 1 103 ? -5.808 8.633 9.308 1.00 94.31 103 ARG A CA 1
ATOM 823 C C . ARG A 1 103 ? -5.448 8.923 7.872 1.00 94.31 103 ARG A C 1
ATOM 825 O O . ARG A 1 103 ? -6.292 8.768 7.001 1.00 94.31 103 ARG A O 1
ATOM 832 N N . GLU A 1 104 ? -4.191 9.253 7.620 1.00 96.25 104 GLU A N 1
ATOM 833 C CA . GLU A 1 104 ? -3.701 9.559 6.280 1.00 96.25 104 GLU A CA 1
ATOM 834 C C . GLU A 1 104 ? -2.347 8.893 6.052 1.00 96.25 104 GLU A C 1
ATOM 836 O O . GLU A 1 104 ? -1.499 8.864 6.945 1.00 96.25 104 GLU A O 1
ATOM 841 N N . LEU A 1 105 ? -2.174 8.368 4.846 1.00 96.94 105 LEU A N 1
ATOM 842 C CA . LEU A 1 105 ? -0.925 7.913 4.263 1.00 96.94 105 LEU A CA 1
ATOM 843 C C . LEU A 1 105 ? -0.734 8.677 2.954 1.00 96.94 105 LEU A C 1
ATOM 845 O O . LEU A 1 105 ? -1.586 8.601 2.068 1.00 96.94 105 LEU A O 1
ATOM 849 N N . GLN A 1 106 ? 0.407 9.338 2.848 1.00 96.50 106 GLN A N 1
ATOM 850 C CA . GLN A 1 106 ? 0.938 9.917 1.630 1.00 96.50 106 GLN A CA 1
ATOM 851 C C . GLN A 1 106 ? 2.293 9.263 1.365 1.00 96.50 106 GLN A C 1
ATOM 853 O O . GLN A 1 106 ? 3.138 9.189 2.258 1.00 96.50 106 GLN A O 1
ATOM 858 N N . ALA A 1 107 ? 2.494 8.751 0.160 1.00 95.38 107 ALA A N 1
ATOM 859 C CA . ALA A 1 107 ? 3.773 8.218 -0.274 1.00 95.38 107 ALA A CA 1
ATOM 860 C C . ALA A 1 107 ? 4.181 8.870 -1.584 1.00 95.38 107 ALA A C 1
ATOM 862 O O . ALA A 1 107 ? 3.367 8.940 -2.499 1.00 95.38 107 ALA A O 1
ATOM 863 N N . ILE A 1 108 ? 5.428 9.312 -1.667 1.00 92.56 108 ILE A N 1
ATOM 864 C CA . ILE A 1 108 ? 5.996 9.974 -2.838 1.00 92.56 108 ILE A CA 1
ATOM 865 C C . ILE A 1 108 ? 7.178 9.131 -3.295 1.00 92.56 108 ILE A C 1
ATOM 867 O O . ILE A 1 108 ? 8.013 8.742 -2.477 1.00 92.56 108 ILE A O 1
ATOM 871 N N . TYR A 1 109 ? 7.209 8.820 -4.581 1.00 90.38 109 TYR A N 1
ATOM 872 C CA . TYR A 1 109 ? 8.293 8.106 -5.236 1.00 90.38 109 TYR A CA 1
ATOM 873 C C . TYR A 1 109 ? 9.004 9.059 -6.195 1.00 90.38 109 TYR A C 1
ATOM 875 O O . TYR A 1 109 ? 8.351 9.877 -6.834 1.00 90.38 109 TYR A O 1
ATOM 883 N N . GLU A 1 110 ? 10.328 8.978 -6.256 1.00 87.50 110 GLU A N 1
ATOM 884 C CA . GLU A 1 110 ? 11.143 9.750 -7.192 1.00 87.50 110 GLU A CA 1
ATOM 885 C C . GLU A 1 110 ? 12.294 8.875 -7.697 1.00 87.50 110 GLU A C 1
ATOM 887 O O . GLU A 1 110 ? 13.066 8.332 -6.904 1.00 87.50 110 GLU A O 1
ATOM 892 N N . GLU A 1 111 ? 12.421 8.714 -9.017 1.00 84.25 111 GLU A N 1
ATOM 893 C CA . GLU A 1 111 ? 13.570 8.019 -9.609 1.00 84.25 111 GLU A CA 1
ATOM 894 C C . GLU A 1 111 ? 14.830 8.881 -9.521 1.00 84.25 111 GLU A C 1
ATOM 896 O O . GLU A 1 111 ? 14.827 10.054 -9.892 1.00 84.25 111 GLU A O 1
ATOM 901 N N . ILE A 1 112 ? 15.935 8.272 -9.093 1.00 81.25 112 ILE A N 1
ATOM 902 C CA . ILE A 1 112 ? 17.241 8.930 -9.032 1.00 81.25 112 ILE A CA 1
ATOM 903 C C . ILE A 1 112 ? 18.248 8.203 -9.927 1.00 81.25 112 ILE A C 1
ATOM 905 O O . ILE A 1 112 ? 18.245 6.974 -10.031 1.00 81.25 112 ILE A O 1
ATOM 909 N N . GLU A 1 113 ? 19.143 8.963 -10.555 1.00 72.62 113 GLU A N 1
ATOM 910 C CA . GLU A 1 113 ? 20.313 8.442 -11.265 1.00 72.62 113 GLU A CA 1
ATOM 911 C C . GLU A 1 113 ? 21.577 9.024 -10.614 1.00 72.62 113 GLU A C 1
ATOM 913 O O . GLU A 1 113 ? 21.710 10.240 -10.471 1.00 72.62 113 GLU A O 1
ATOM 918 N N . GLY A 1 114 ? 22.490 8.154 -10.179 1.00 61.34 114 GLY A N 1
ATOM 919 C CA . GLY A 1 114 ? 23.769 8.512 -9.570 1.00 61.34 114 GLY A CA 1
ATOM 920 C C . GLY A 1 114 ? 24.948 7.922 -10.341 1.00 61.34 114 GLY A C 1
ATOM 921 O O . GLY A 1 114 ? 24.810 6.923 -11.040 1.00 61.34 114 GLY A O 1
ATOM 922 N N . THR A 1 115 ? 26.120 8.537 -10.219 1.00 50.34 115 THR A N 1
ATOM 923 C CA . THR A 1 115 ? 27.384 8.024 -10.772 1.00 50.34 115 THR A CA 1
ATOM 924 C C . THR A 1 115 ? 28.275 7.568 -9.626 1.00 50.34 115 THR A C 1
ATOM 926 O O . THR A 1 115 ? 28.630 8.391 -8.781 1.00 50.34 115 THR A O 1
ATOM 929 N N . PHE A 1 116 ? 28.648 6.289 -9.601 1.00 51.16 116 PHE A N 1
ATOM 930 C CA . PHE A 1 116 ? 29.540 5.728 -8.581 1.00 51.16 116 PHE A CA 1
ATOM 931 C C . PHE A 1 116 ? 30.917 5.413 -9.175 1.00 51.16 116 PHE A C 1
ATOM 933 O O . PHE A 1 116 ? 31.022 4.883 -10.282 1.00 51.16 116 PHE A O 1
ATOM 940 N N . SER A 1 117 ? 31.980 5.731 -8.432 1.00 45.91 117 SER A N 1
ATOM 941 C CA . SER A 1 117 ? 33.357 5.345 -8.763 1.00 45.91 117 SER A CA 1
ATOM 942 C C . SER A 1 117 ? 33.657 3.918 -8.285 1.00 45.91 117 SER A C 1
ATOM 944 O O . SER A 1 117 ? 33.225 3.529 -7.203 1.00 45.91 117 SER A O 1
ATOM 946 N N . GLN A 1 118 ? 34.441 3.157 -9.060 1.00 46.81 118 GLN A N 1
ATOM 947 C CA . GLN A 1 118 ? 34.756 1.730 -8.836 1.00 46.81 118 GLN A CA 1
ATOM 948 C C . GLN A 1 118 ? 35.251 1.353 -7.422 1.00 46.81 118 GLN A C 1
ATOM 950 O O . GLN A 1 118 ? 35.090 0.200 -7.028 1.00 46.81 118 GLN A O 1
ATOM 955 N N . GLU A 1 119 ? 35.804 2.291 -6.647 1.00 50.59 119 GLU A N 1
ATOM 956 C CA . GLU A 1 119 ? 36.385 2.026 -5.318 1.00 50.59 119 GLU A CA 1
ATOM 957 C C . GLU A 1 119 ? 35.373 1.496 -4.278 1.00 50.59 119 GLU A C 1
ATOM 959 O O . GLU A 1 119 ? 35.770 0.864 -3.299 1.00 50.59 119 GLU A O 1
ATOM 964 N N . GLU A 1 120 ? 34.067 1.698 -4.482 1.00 50.69 120 GLU A N 1
ATOM 965 C CA . GLU A 1 120 ? 33.029 1.257 -3.535 1.00 50.69 120 GLU A CA 1
ATOM 966 C C . GLU A 1 120 ? 32.493 -0.162 -3.818 1.00 50.69 120 GLU A C 1
ATOM 968 O O . GLU A 1 120 ? 31.955 -0.800 -2.914 1.00 50.69 120 GLU A O 1
ATOM 973 N N . ILE A 1 121 ? 32.686 -0.694 -5.035 1.00 50.25 121 ILE A N 1
ATOM 974 C CA . ILE A 1 121 ? 32.152 -2.002 -5.475 1.00 50.25 121 ILE A CA 1
ATOM 975 C C . ILE A 1 121 ? 33.093 -3.162 -5.102 1.00 50.25 121 ILE A C 1
ATOM 977 O O . ILE A 1 121 ? 32.628 -4.262 -4.812 1.00 50.25 121 ILE A O 1
ATOM 981 N N . GLU A 1 122 ? 34.410 -2.929 -5.044 1.00 48.31 122 GLU A N 1
ATOM 982 C CA . GLU A 1 122 ? 35.412 -3.976 -4.756 1.00 48.31 122 GLU A CA 1
ATOM 983 C C . GLU A 1 122 ? 35.356 -4.543 -3.322 1.00 48.31 122 GLU A C 1
ATOM 985 O O . GLU A 1 122 ? 35.990 -5.559 -3.039 1.00 48.31 122 GLU A O 1
ATOM 990 N N . ASN A 1 123 ? 34.582 -3.939 -2.414 1.00 50.50 123 ASN A N 1
ATOM 991 C CA . ASN A 1 123 ? 34.466 -4.398 -1.024 1.00 50.50 123 ASN A CA 1
ATOM 992 C C . ASN A 1 123 ? 33.304 -5.380 -0.768 1.00 50.50 123 ASN A C 1
ATOM 994 O O . ASN A 1 123 ? 33.094 -5.764 0.384 1.00 50.50 123 ASN A O 1
ATOM 998 N N . ASP A 1 124 ? 32.564 -5.799 -1.800 1.00 48.50 124 ASP A N 1
ATOM 999 C CA . ASP A 1 124 ? 31.443 -6.742 -1.683 1.00 48.50 124 ASP A CA 1
ATOM 1000 C C . ASP A 1 124 ? 31.836 -8.152 -2.192 1.00 48.50 124 ASP A C 1
ATOM 1002 O O . ASP A 1 124 ? 31.908 -8.378 -3.403 1.00 48.50 124 ASP A O 1
ATOM 1006 N N . PRO A 1 125 ? 32.127 -9.121 -1.300 1.00 46.62 125 PRO A N 1
ATOM 1007 C CA . PRO A 1 125 ? 32.664 -10.429 -1.677 1.00 46.62 125 PRO A CA 1
ATOM 1008 C C . PRO A 1 125 ? 31.643 -11.390 -2.319 1.00 46.62 125 PRO A C 1
ATOM 1010 O O . PRO A 1 125 ? 32.021 -12.516 -2.642 1.00 46.62 125 PRO A O 1
ATOM 1013 N N . GLU A 1 126 ? 30.373 -11.001 -2.500 1.00 52.09 126 GLU A N 1
ATOM 1014 C CA . GLU A 1 126 ? 29.310 -11.892 -3.006 1.00 52.09 126 GLU A CA 1
ATOM 1015 C C . GLU A 1 126 ? 28.931 -11.700 -4.491 1.00 52.09 126 GLU A C 1
ATOM 1017 O O . GLU A 1 126 ? 28.049 -12.405 -4.985 1.00 52.09 126 GLU A O 1
ATOM 1022 N N . LYS A 1 127 ? 29.590 -10.812 -5.251 1.00 52.00 127 LYS A N 1
ATOM 1023 C CA . LYS A 1 127 ? 29.255 -10.596 -6.674 1.00 52.00 127 LYS A CA 1
ATOM 1024 C C . LYS A 1 127 ? 30.157 -11.387 -7.629 1.00 52.00 127 LYS A C 1
ATOM 1026 O O . LYS A 1 127 ? 31.306 -11.026 -7.869 1.00 52.00 127 LYS A O 1
ATOM 1031 N N . GLU A 1 128 ? 29.603 -12.446 -8.225 1.00 41.97 128 GLU A N 1
ATOM 1032 C CA . GLU A 1 128 ? 30.142 -13.049 -9.452 1.00 41.97 128 GLU A CA 1
ATOM 1033 C C . GLU A 1 128 ? 29.985 -12.049 -10.609 1.00 41.97 128 GLU A C 1
ATOM 1035 O O . GLU A 1 128 ? 28.880 -11.619 -10.941 1.00 41.97 128 GLU A O 1
ATOM 1040 N N . VAL A 1 129 ? 31.112 -11.642 -11.191 1.00 46.44 129 VAL A N 1
ATOM 1041 C CA . VAL A 1 129 ? 31.173 -10.681 -12.296 1.00 46.44 129 VAL A CA 1
ATOM 1042 C C . VAL A 1 129 ? 30.813 -11.407 -13.595 1.00 46.44 129 VAL A C 1
ATOM 1044 O O . VAL A 1 129 ? 31.599 -12.215 -14.087 1.00 46.44 129 VAL A O 1
ATOM 1047 N N . GLU A 1 130 ? 29.631 -11.141 -14.156 1.00 43.22 130 GLU A N 1
ATOM 1048 C CA . GLU A 1 130 ? 29.362 -11.440 -15.568 1.00 43.22 130 GLU A CA 1
ATOM 1049 C C . GLU A 1 130 ? 30.040 -10.360 -16.431 1.00 43.22 130 GLU A C 1
ATOM 1051 O O . GLU A 1 130 ? 29.816 -9.162 -16.246 1.00 43.22 130 GLU A O 1
ATOM 1056 N N . ASP A 1 131 ? 30.910 -10.799 -17.343 1.00 40.50 131 ASP A N 1
ATOM 1057 C CA . ASP A 1 131 ? 31.707 -9.961 -18.242 1.00 40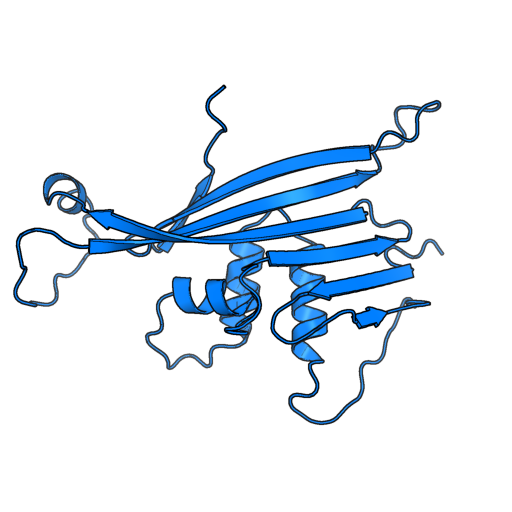.50 131 ASP A CA 1
ATOM 1058 C C . ASP A 1 131 ? 30.823 -9.147 -19.211 1.00 40.50 131 ASP A C 1
ATOM 1060 O O . ASP A 1 131 ? 30.479 -9.613 -20.300 1.00 40.50 131 ASP A O 1
ATOM 1064 N N . GLU A 1 132 ? 30.516 -7.894 -18.873 1.00 42.19 132 GLU A N 1
ATOM 1065 C CA . GLU A 1 132 ? 30.079 -6.885 -19.843 1.00 42.19 132 GLU A CA 1
ATOM 1066 C C . GLU A 1 132 ? 31.019 -5.671 -19.822 1.00 42.19 132 GLU A C 1
ATOM 1068 O O . GLU A 1 132 ? 31.483 -5.213 -18.785 1.00 42.19 132 GLU A O 1
ATOM 1073 N N . VAL A 1 133 ? 31.366 -5.182 -21.014 1.00 39.12 133 VAL A N 1
ATOM 1074 C CA . VAL A 1 133 ? 32.393 -4.161 -21.264 1.00 39.12 133 VAL A CA 1
ATOM 1075 C C . VAL A 1 133 ? 32.050 -2.846 -20.546 1.00 39.12 133 VAL A C 1
ATOM 1077 O O . VAL A 1 133 ? 31.176 -2.101 -20.985 1.00 39.12 133 VAL A O 1
ATOM 1080 N N . PHE A 1 134 ? 32.761 -2.550 -19.454 1.00 40.56 134 PHE A N 1
ATOM 1081 C CA . PHE A 1 134 ? 32.525 -1.379 -18.606 1.00 40.56 134 PHE A CA 1
ATOM 1082 C C . PHE A 1 134 ? 33.038 -0.078 -19.247 1.00 40.56 134 PHE A C 1
ATOM 1084 O O . PHE A 1 134 ? 34.238 0.115 -19.446 1.00 40.56 134 PHE A O 1
ATOM 1091 N N . THR A 1 135 ? 32.127 0.853 -19.535 1.00 42.97 135 THR A N 1
ATOM 1092 C CA . THR A 1 135 ? 32.446 2.285 -19.621 1.00 42.97 135 THR A CA 1
ATOM 1093 C C . THR A 1 135 ? 32.686 2.819 -18.206 1.00 42.97 135 THR A C 1
ATOM 1095 O O . THR A 1 135 ? 31.933 2.477 -17.302 1.00 42.97 135 THR A O 1
ATOM 1098 N N . ASN A 1 136 ? 33.713 3.654 -18.021 1.00 45.34 136 ASN A N 1
ATOM 1099 C CA . ASN A 1 136 ? 34.277 4.069 -16.721 1.00 45.34 136 ASN A CA 1
ATOM 1100 C C . ASN A 1 136 ? 33.356 4.831 -15.738 1.00 45.34 136 ASN A C 1
ATOM 1102 O O . ASN A 1 136 ? 33.838 5.206 -14.677 1.00 45.34 136 ASN A O 1
ATOM 1106 N N . ASP A 1 137 ? 32.068 5.005 -16.029 1.00 45.19 137 ASP A N 1
ATOM 1107 C CA . ASP A 1 137 ? 31.076 5.543 -15.093 1.00 45.19 137 ASP A CA 1
ATOM 1108 C C . ASP A 1 137 ? 29.857 4.606 -15.092 1.00 45.19 137 ASP A C 1
ATOM 1110 O O . ASP A 1 137 ? 29.099 4.552 -16.065 1.00 45.19 137 ASP A O 1
ATOM 1114 N N . LEU A 1 138 ? 29.667 3.830 -14.020 1.00 54.09 138 LEU A N 1
ATOM 1115 C CA . LEU A 1 138 ? 28.436 3.062 -13.833 1.00 54.09 138 LEU A CA 1
ATOM 1116 C C . LEU A 1 138 ? 27.345 4.030 -13.359 1.00 54.09 138 LEU A C 1
ATOM 1118 O O . LEU A 1 138 ? 27.394 4.540 -12.240 1.00 54.09 138 LEU A O 1
ATOM 1122 N N . ILE A 1 139 ? 26.370 4.301 -14.229 1.00 55.31 139 ILE A N 1
ATOM 1123 C CA . ILE A 1 139 ? 25.138 5.001 -13.852 1.00 55.31 139 ILE A CA 1
ATOM 1124 C C . ILE A 1 139 ? 24.317 4.029 -12.997 1.00 55.31 139 ILE A C 1
ATOM 1126 O O . ILE A 1 139 ? 23.753 3.060 -13.514 1.00 55.31 139 ILE A O 1
ATOM 1130 N N . GLU A 1 140 ? 24.250 4.265 -11.691 1.00 65.50 140 GLU A N 1
ATOM 1131 C CA . GLU A 1 140 ? 23.350 3.545 -10.799 1.00 65.50 140 GLU A CA 1
ATOM 1132 C C . GLU A 1 140 ? 21.979 4.224 -10.805 1.00 65.50 140 GLU A C 1
ATOM 1134 O O . GLU A 1 140 ? 21.850 5.429 -10.597 1.00 65.50 140 GLU A O 1
ATOM 1139 N N . ARG A 1 141 ? 20.935 3.429 -11.039 1.00 69.94 141 ARG A N 1
ATOM 1140 C CA . ARG A 1 141 ? 19.546 3.864 -10.874 1.00 69.94 141 ARG A CA 1
ATOM 1141 C C . ARG A 1 141 ? 19.071 3.505 -9.478 1.00 69.94 141 ARG A C 1
ATOM 1143 O O . ARG A 1 141 ? 19.345 2.404 -9.017 1.00 69.94 141 ARG A O 1
ATOM 1150 N N . GLY A 1 142 ? 18.313 4.378 -8.845 1.00 81.88 142 GLY A N 1
ATOM 1151 C CA . GLY A 1 142 ? 17.657 4.120 -7.570 1.00 81.88 142 GLY A CA 1
ATOM 1152 C C . GLY A 1 142 ? 16.303 4.809 -7.508 1.00 81.88 142 GLY A C 1
ATOM 1153 O O . GLY A 1 142 ? 15.823 5.350 -8.505 1.00 81.88 142 GLY A O 1
ATOM 1154 N N . ALA A 1 143 ? 15.701 4.811 -6.327 1.00 85.12 143 ALA A N 1
ATOM 1155 C CA . ALA A 1 143 ? 14.558 5.669 -6.049 1.00 85.12 143 ALA A CA 1
ATOM 1156 C C . ALA A 1 143 ? 14.580 6.185 -4.620 1.00 85.12 143 ALA A C 1
ATOM 1158 O O . ALA A 1 143 ? 14.956 5.459 -3.701 1.00 85.12 143 ALA A O 1
ATOM 1159 N N . ASP A 1 144 ? 14.108 7.408 -4.436 1.00 88.31 144 ASP A N 1
ATOM 1160 C CA . ASP A 1 144 ? 13.707 7.903 -3.132 1.00 88.31 144 ASP A CA 1
ATOM 1161 C C . ASP A 1 144 ? 12.214 7.597 -2.917 1.00 88.31 144 ASP A C 1
ATOM 1163 O O . ASP A 1 144 ? 11.376 7.731 -3.809 1.00 88.31 144 ASP A O 1
ATOM 1167 N N . LEU A 1 145 ? 11.897 7.111 -1.719 1.00 90.75 145 LEU A N 1
ATOM 1168 C CA . LEU A 1 145 ? 10.554 6.807 -1.247 1.00 90.75 145 LEU A CA 1
ATOM 1169 C C . LEU A 1 145 ? 10.314 7.569 0.057 1.00 90.75 145 LEU A C 1
ATOM 1171 O O . LEU A 1 145 ? 10.825 7.195 1.118 1.00 90.75 145 LEU A O 1
ATOM 1175 N N . SER A 1 146 ? 9.500 8.612 -0.017 1.00 92.75 146 SER A N 1
ATOM 1176 C CA . SER A 1 146 ? 9.054 9.394 1.136 1.00 92.75 146 SER A CA 1
ATOM 1177 C C . SER A 1 146 ? 7.707 8.875 1.617 1.00 92.75 146 SER A C 1
ATOM 1179 O O . SER A 1 146 ? 6.757 8.796 0.844 1.00 92.75 146 SER A O 1
ATOM 1181 N N . LEU A 1 147 ? 7.610 8.520 2.896 1.00 94.06 147 LEU A N 1
ATOM 1182 C CA . LEU A 1 147 ? 6.412 7.975 3.531 1.00 94.06 147 LEU A CA 1
ATOM 1183 C C . LEU A 1 147 ? 5.973 8.908 4.657 1.00 94.06 147 LEU A C 1
ATOM 1185 O O . LEU A 1 147 ? 6.640 9.024 5.685 1.00 94.06 147 LEU A O 1
ATOM 1189 N N . ILE A 1 148 ? 4.829 9.555 4.468 1.00 95.12 148 ILE A N 1
ATOM 1190 C CA . ILE A 1 148 ? 4.238 10.511 5.399 1.00 95.12 148 ILE A CA 1
ATOM 1191 C C . ILE A 1 148 ? 2.936 9.918 5.927 1.00 95.12 148 ILE A C 1
ATOM 1193 O O . ILE A 1 148 ? 2.068 9.468 5.178 1.00 95.12 148 ILE A O 1
ATOM 1197 N N . THR A 1 149 ? 2.787 9.915 7.245 1.00 94.81 149 THR A N 1
ATOM 1198 C CA . THR A 1 149 ? 1.612 9.375 7.926 1.00 94.81 149 THR A CA 1
ATOM 1199 C C . THR A 1 149 ? 1.063 10.375 8.921 1.00 94.81 149 THR A C 1
ATOM 1201 O O . THR A 1 149 ? 1.825 11.057 9.602 1.00 94.81 149 THR A O 1
ATOM 1204 N N . LYS A 1 150 ? -0.263 10.435 9.039 1.00 94.12 150 LYS A N 1
ATOM 1205 C CA . LYS A 1 150 ? -0.944 11.124 10.139 1.00 94.12 150 LYS A CA 1
ATOM 1206 C C . LYS A 1 150 ? -1.713 10.099 10.948 1.00 94.12 150 LYS A C 1
ATOM 1208 O O . LYS A 1 150 ? -2.603 9.434 10.415 1.00 94.12 150 LYS A O 1
ATOM 1213 N N . THR A 1 151 ? -1.393 9.975 12.226 1.00 90.25 151 THR A N 1
ATOM 1214 C CA . THR A 1 151 ? -2.058 9.069 13.164 1.00 90.25 151 THR A CA 1
ATOM 1215 C C . THR A 1 151 ? -2.795 9.852 14.241 1.00 90.25 151 THR A C 1
ATOM 1217 O O . THR A 1 151 ? -2.438 10.984 14.569 1.00 90.25 151 THR A O 1
ATOM 1220 N N . VAL A 1 152 ? -3.835 9.264 14.822 1.00 84.56 152 VAL A N 1
ATOM 1221 C CA . VAL A 1 152 ? -4.407 9.778 16.073 1.00 84.56 152 VAL A CA 1
ATOM 1222 C C . VAL A 1 152 ? -3.428 9.461 17.199 1.00 84.56 152 VAL A C 1
ATOM 1224 O O . VAL A 1 152 ? -3.037 8.303 17.355 1.00 84.56 152 VAL A O 1
ATOM 1227 N N . ALA A 1 153 ? -3.017 10.468 17.973 1.00 65.88 153 ALA A N 1
ATOM 1228 C CA . ALA A 1 153 ? -2.165 10.234 19.132 1.00 65.88 153 ALA A CA 1
ATOM 1229 C C . ALA A 1 153 ? -2.861 9.288 20.126 1.00 65.88 153 ALA A C 1
ATOM 1231 O O . ALA A 1 153 ? -4.078 9.342 20.322 1.00 65.88 153 ALA A O 1
ATOM 1232 N N . SER A 1 154 ? -2.083 8.418 20.776 1.00 56.03 154 SER A N 1
ATOM 1233 C CA . SER A 1 154 ? -2.609 7.519 21.810 1.00 56.03 154 SER A CA 1
ATOM 1234 C C . SER A 1 154 ? -3.335 8.310 22.916 1.00 56.03 154 SER A C 1
ATOM 1236 O O . SER A 1 154 ? -2.873 9.393 23.289 1.00 56.03 154 SER A O 1
ATOM 1238 N N . PRO A 1 155 ? -4.416 7.772 23.516 1.00 49.81 155 PRO A N 1
ATOM 1239 C CA . PRO A 1 155 ? -5.298 8.490 24.449 1.00 49.81 155 PRO A CA 1
ATOM 1240 C C . PRO A 1 155 ? -4.675 8.832 25.818 1.00 49.81 155 PRO A C 1
ATOM 1242 O O . PRO A 1 155 ? -5.391 9.179 26.753 1.00 49.81 155 PRO A O 1
ATOM 1245 N N . ILE A 1 156 ? -3.348 8.774 25.966 1.00 51.06 156 ILE A N 1
ATOM 1246 C CA . ILE A 1 156 ? -2.655 9.179 27.200 1.00 51.06 156 ILE A CA 1
ATOM 1247 C C . ILE A 1 156 ? -2.857 10.685 27.475 1.00 51.06 156 ILE A C 1
ATOM 1249 O O . ILE A 1 156 ? -2.771 11.118 28.622 1.00 51.06 156 ILE A O 1
ATOM 1253 N N . ASN A 1 157 ? -3.231 11.479 26.466 1.00 44.78 157 ASN A N 1
ATOM 1254 C CA . ASN A 1 157 ? -3.604 12.881 26.635 1.00 44.78 157 ASN A CA 1
ATOM 1255 C C . ASN A 1 157 ? -5.129 13.050 26.621 1.00 44.78 157 ASN A C 1
ATOM 1257 O O . ASN A 1 157 ? -5.742 13.261 25.580 1.00 44.78 157 ASN A O 1
ATOM 1261 N N . LEU A 1 158 ? -5.728 13.007 27.813 1.00 47.78 158 LEU A N 1
ATOM 1262 C CA . LEU A 1 158 ? -7.168 13.138 28.089 1.00 47.78 158 LEU A CA 1
ATOM 1263 C C . LEU A 1 158 ? -7.809 14.460 27.590 1.00 47.78 158 LEU A C 1
ATOM 1265 O O . LEU A 1 158 ? -9.016 14.634 27.723 1.00 47.78 158 LEU A O 1
ATOM 1269 N N . PHE A 1 159 ? -7.031 15.398 27.034 1.00 51.41 159 PHE A N 1
ATOM 1270 C CA . PHE A 1 159 ? -7.492 16.759 26.725 1.00 51.41 159 PHE A CA 1
ATOM 1271 C C . PHE A 1 159 ? -7.042 17.346 25.389 1.00 51.41 159 PHE A C 1
ATOM 1273 O O . PHE A 1 159 ? -7.214 18.542 25.187 1.00 51.41 159 PHE A O 1
ATOM 1280 N N . ASP A 1 160 ? -6.507 16.563 24.454 1.00 50.31 160 ASP A N 1
ATOM 1281 C CA . ASP A 1 160 ? -6.182 17.144 23.151 1.00 50.31 160 ASP A CA 1
ATOM 1282 C C . ASP A 1 160 ? -6.169 16.066 22.068 1.00 50.31 160 ASP A C 1
ATOM 1284 O O . ASP A 1 160 ? -5.336 15.161 22.091 1.00 50.31 160 ASP A O 1
ATOM 1288 N N . GLY A 1 161 ? -7.108 16.155 21.121 1.00 55.38 161 GLY A N 1
ATOM 1289 C CA . GLY A 1 161 ? -7.190 15.298 19.933 1.00 55.38 161 GLY A CA 1
ATOM 1290 C C . GLY A 1 161 ? -6.067 15.600 18.941 1.00 55.38 161 GLY A C 1
ATOM 1291 O O . GLY A 1 161 ? -6.324 15.912 17.783 1.00 55.38 161 GLY A O 1
ATOM 1292 N N . LYS A 1 162 ? -4.817 15.587 19.408 1.00 64.62 162 LYS A N 1
ATOM 1293 C CA . LYS A 1 162 ? -3.649 15.880 18.585 1.00 64.62 162 LYS A CA 1
ATOM 1294 C C . LYS A 1 162 ? -3.436 14.745 17.594 1.00 64.62 162 LYS A C 1
ATOM 1296 O O . LYS A 1 162 ? -3.374 13.5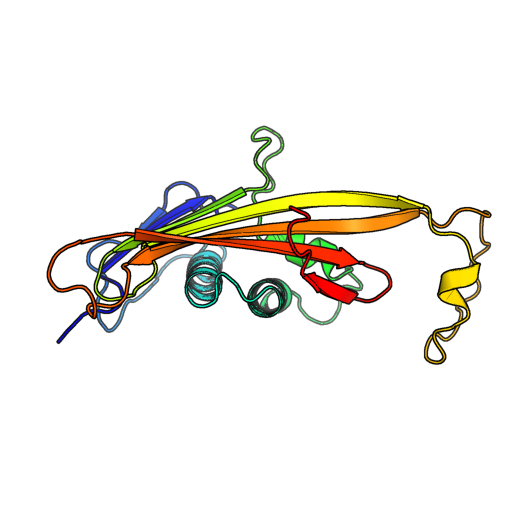73 17.965 1.00 64.62 162 LYS A O 1
ATOM 1301 N N . HIS A 1 163 ? -3.306 15.119 16.331 1.00 73.56 163 HIS A N 1
ATOM 1302 C CA . HIS A 1 163 ? -2.756 14.241 15.314 1.00 73.56 163 HIS A CA 1
ATOM 1303 C C . HIS A 1 163 ? -1.233 14.261 15.423 1.00 73.56 163 HIS A C 1
ATOM 1305 O O . HIS A 1 163 ? -0.631 15.322 15.596 1.00 73.56 163 HIS A O 1
ATOM 1311 N N . GLU A 1 164 ? -0.626 13.085 15.340 1.00 85.12 164 GLU A N 1
ATOM 1312 C CA . GLU A 1 164 ? 0.817 12.923 15.238 1.00 85.12 164 GLU A CA 1
ATOM 1313 C C . GLU A 1 164 ? 1.160 12.670 13.771 1.00 85.12 164 GLU A C 1
ATOM 1315 O O . GLU A 1 164 ? 0.619 11.754 13.150 1.00 85.12 164 GLU A O 1
ATOM 1320 N N . THR A 1 165 ? 2.021 13.514 13.206 1.00 88.56 165 THR A N 1
ATOM 1321 C CA . THR A 1 165 ? 2.537 13.332 11.848 1.00 88.56 165 THR A CA 1
ATOM 1322 C C . THR A 1 165 ? 3.916 12.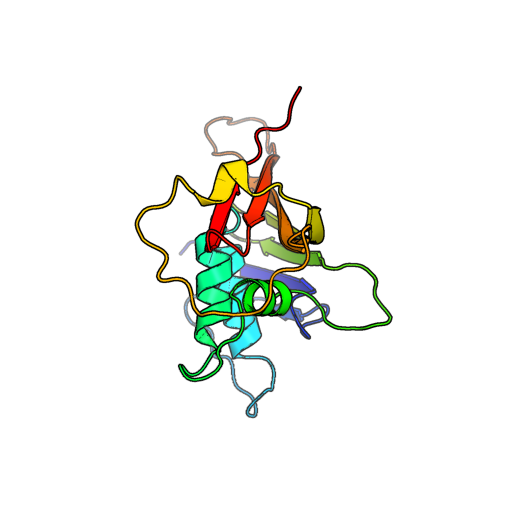699 11.942 1.00 88.56 165 THR A C 1
ATOM 1324 O O . THR A 1 165 ? 4.782 13.223 12.638 1.00 88.56 165 THR A O 1
ATOM 1327 N N . THR A 1 166 ? 4.126 11.586 11.245 1.00 90.62 166 THR A N 1
ATOM 1328 C CA . THR A 1 166 ? 5.434 10.934 11.120 1.00 90.62 166 THR A CA 1
ATOM 1329 C C . THR A 1 166 ? 5.822 10.864 9.654 1.00 90.62 166 THR A C 1
ATOM 1331 O O . THR A 1 166 ? 5.064 10.335 8.841 1.00 90.62 166 THR A O 1
ATOM 1334 N N . GLU A 1 167 ? 7.011 11.365 9.339 1.00 91.44 167 GLU A N 1
ATOM 1335 C CA . GLU A 1 167 ? 7.625 11.299 8.017 1.00 91.44 167 GLU A CA 1
ATOM 1336 C C . GLU A 1 167 ? 8.891 10.441 8.087 1.00 91.44 167 GLU A C 1
ATOM 1338 O O . GLU A 1 167 ? 9.707 10.596 8.998 1.00 91.44 167 GLU A O 1
ATOM 1343 N N . LYS A 1 168 ? 9.046 9.529 7.126 1.00 87.31 168 LYS A N 1
ATOM 1344 C CA . LYS A 1 168 ? 10.261 8.743 6.918 1.00 87.31 168 LYS A CA 1
ATOM 1345 C C . LYS A 1 168 ? 10.658 8.771 5.456 1.00 87.31 168 LYS A C 1
ATOM 1347 O O . LYS A 1 168 ? 9.826 8.532 4.587 1.00 87.31 168 LYS A O 1
ATOM 1352 N N . ASN A 1 169 ? 11.940 8.987 5.206 1.00 87.56 169 ASN A N 1
ATOM 1353 C CA . ASN A 1 169 ? 12.506 9.019 3.867 1.00 87.56 169 ASN A CA 1
ATOM 1354 C C . ASN A 1 169 ? 13.437 7.823 3.689 1.00 87.56 169 ASN A C 1
ATOM 1356 O O . ASN A 1 169 ? 14.308 7.578 4.525 1.00 87.56 169 ASN A O 1
ATOM 1360 N N . PHE A 1 170 ? 13.252 7.072 2.612 1.00 85.25 170 PHE A N 1
ATOM 1361 C CA . PHE A 1 170 ? 14.052 5.897 2.300 1.00 85.25 170 PHE A CA 1
ATOM 1362 C C . PHE A 1 170 ? 14.667 6.044 0.921 1.00 85.25 170 PHE A C 1
ATOM 1364 O O . PHE A 1 170 ? 13.973 6.371 -0.030 1.00 85.25 170 PHE A O 1
ATOM 1371 N N . ASN A 1 171 ? 15.951 5.739 0.814 1.00 82.12 171 ASN A N 1
ATOM 1372 C CA . ASN A 1 171 ? 16.625 5.582 -0.460 1.00 82.12 171 ASN A CA 1
ATOM 1373 C C . ASN A 1 171 ? 16.683 4.097 -0.819 1.00 82.12 171 ASN A C 1
ATOM 1375 O O . ASN A 1 171 ? 17.046 3.275 0.021 1.00 82.12 171 ASN A O 1
ATOM 1379 N N . TYR A 1 172 ? 16.321 3.752 -2.045 1.00 78.12 172 TYR A N 1
ATOM 1380 C CA . TYR A 1 172 ? 16.432 2.415 -2.600 1.00 78.12 172 TYR A CA 1
ATOM 1381 C C . TYR A 1 172 ? 17.538 2.387 -3.657 1.00 78.12 172 TYR A C 1
ATOM 1383 O O . TYR A 1 172 ? 17.396 2.993 -4.721 1.00 78.12 172 TYR A O 1
ATOM 1391 N N . GLY A 1 173 ? 18.625 1.667 -3.374 1.00 69.56 173 GLY A N 1
ATOM 1392 C CA . GLY A 1 173 ? 19.725 1.451 -4.319 1.00 69.56 173 GLY A CA 1
ATOM 1393 C C . GLY A 1 173 ? 19.542 0.149 -5.096 1.00 69.56 173 GLY A C 1
ATOM 1394 O O . GLY A 1 173 ? 19.367 -0.910 -4.489 1.00 69.56 173 GLY A O 1
ATOM 1395 N N . LYS A 1 174 ? 19.605 0.200 -6.432 1.00 62.38 174 LYS A N 1
ATOM 1396 C CA . LYS A 1 174 ? 19.441 -0.981 -7.301 1.00 62.38 174 LYS A CA 1
ATOM 1397 C C . LYS A 1 174 ? 20.615 -1.957 -7.210 1.00 62.38 174 LYS A C 1
ATOM 1399 O O . LYS A 1 174 ? 20.434 -3.134 -7.490 1.00 62.38 174 LYS A O 1
ATOM 1404 N N . VAL A 1 175 ? 21.820 -1.501 -6.858 1.00 59.00 175 VAL A N 1
ATOM 1405 C CA . VAL A 1 175 ? 23.007 -2.376 -6.793 1.00 59.00 175 VAL A CA 1
ATOM 1406 C C . VAL A 1 175 ? 23.010 -3.242 -5.533 1.00 59.00 175 VAL A C 1
ATOM 1408 O O . VAL A 1 175 ? 23.540 -4.356 -5.553 1.00 59.00 175 VAL A O 1
ATOM 1411 N N . ASN A 1 176 ? 22.409 -2.739 -4.454 1.00 60.25 176 ASN A N 1
ATOM 1412 C CA . ASN A 1 176 ? 22.364 -3.413 -3.159 1.00 60.25 176 ASN A CA 1
ATOM 1413 C C . ASN A 1 176 ? 20.982 -3.993 -2.836 1.00 60.25 176 ASN A C 1
ATOM 1415 O O . ASN A 1 176 ? 20.862 -4.693 -1.839 1.00 60.25 176 ASN A O 1
ATOM 1419 N N . ASP A 1 177 ? 19.951 -3.714 -3.646 1.00 66.81 177 ASP A N 1
ATOM 1420 C CA . ASP A 1 177 ? 18.566 -4.170 -3.454 1.00 66.81 177 ASP A CA 1
ATOM 1421 C C . ASP A 1 177 ? 18.031 -3.902 -2.025 1.00 66.81 177 ASP A C 1
ATOM 1423 O O . ASP A 1 177 ? 17.271 -4.678 -1.434 1.00 66.81 177 ASP A O 1
ATOM 1427 N N . LEU A 1 178 ? 18.449 -2.777 -1.437 1.00 70.81 178 LEU A N 1
ATOM 1428 C CA . LEU A 1 178 ? 18.210 -2.433 -0.038 1.00 70.81 178 LEU A CA 1
ATOM 1429 C C . LEU A 1 178 ? 17.657 -1.016 0.104 1.00 70.81 178 LEU A C 1
ATOM 1431 O O . LEU A 1 178 ? 18.075 -0.088 -0.585 1.00 70.81 178 LEU A O 1
ATOM 1435 N N . PHE A 1 179 ? 16.745 -0.861 1.067 1.00 75.75 179 PHE A N 1
ATOM 1436 C CA . PHE A 1 179 ? 16.314 0.448 1.546 1.00 75.75 179 PHE A CA 1
ATOM 1437 C C . PHE A 1 179 ? 17.247 0.942 2.650 1.00 75.75 179 PHE A C 1
ATOM 1439 O O . PHE A 1 179 ? 17.458 0.244 3.646 1.00 75.75 179 PHE A O 1
ATOM 1446 N N . LEU A 1 180 ? 17.729 2.171 2.506 1.00 77.69 180 LEU A N 1
ATOM 1447 C CA . LEU A 1 180 ? 18.469 2.913 3.517 1.00 77.69 180 LEU A CA 1
ATOM 1448 C C . LEU A 1 180 ? 17.596 4.072 4.008 1.00 77.69 180 LEU A C 1
ATOM 1450 O O . LEU A 1 180 ? 17.203 4.936 3.229 1.00 77.69 180 LEU A O 1
ATOM 1454 N N . GLU A 1 181 ? 17.260 4.088 5.299 1.00 78.31 181 GLU A N 1
ATOM 1455 C CA . GLU A 1 181 ? 16.525 5.209 5.900 1.00 78.31 181 GLU A CA 1
ATOM 1456 C C . GLU A 1 181 ? 17.439 6.443 5.952 1.00 78.31 181 GLU A C 1
ATOM 1458 O O . GLU A 1 181 ? 18.532 6.398 6.523 1.00 78.31 181 GLU A O 1
ATOM 1463 N N . ARG A 1 182 ? 17.004 7.552 5.347 1.00 74.44 182 ARG A N 1
ATOM 1464 C CA . ARG A 1 182 ? 17.687 8.843 5.443 1.00 74.44 182 ARG A CA 1
ATOM 1465 C C . ARG A 1 182 ? 17.166 9.543 6.690 1.00 74.44 182 ARG A C 1
ATOM 1467 O O . ARG A 1 182 ? 16.016 9.972 6.740 1.00 74.44 182 ARG A O 1
ATOM 1474 N N . ASN A 1 183 ? 18.026 9.694 7.693 1.00 58.03 183 ASN A N 1
ATOM 1475 C CA . ASN A 1 183 ? 17.748 10.642 8.76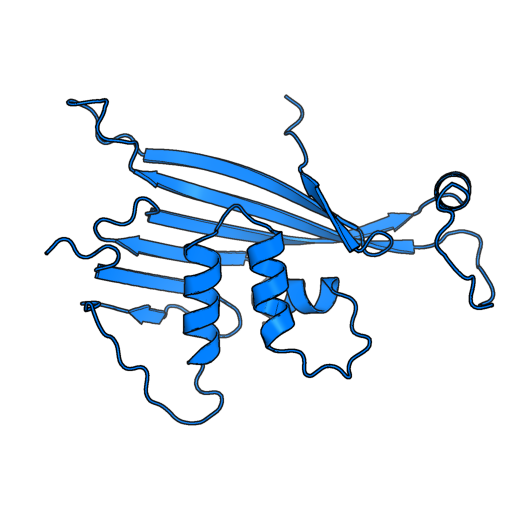4 1.00 58.03 183 ASN A CA 1
ATOM 1476 C C . ASN A 1 183 ? 17.748 12.038 8.137 1.00 58.03 183 ASN A C 1
ATOM 1478 O O . ASN A 1 183 ? 18.739 12.413 7.507 1.00 58.03 183 ASN A O 1
ATOM 1482 N N . ALA A 1 184 ? 16.653 12.787 8.285 1.00 45.78 184 ALA A N 1
ATOM 1483 C CA . ALA A 1 184 ? 16.627 14.192 7.904 1.00 45.78 184 ALA A CA 1
ATOM 1484 C C . ALA A 1 184 ? 17.826 14.883 8.575 1.00 45.78 184 ALA A C 1
ATOM 1486 O O . ALA A 1 184 ? 17.922 14.905 9.805 1.00 45.78 184 ALA A O 1
ATOM 1487 N N . GLN A 1 185 ? 18.787 15.364 7.780 1.00 37.19 185 GLN A N 1
ATOM 1488 C CA . GLN A 1 185 ? 19.818 16.249 8.306 1.00 37.19 185 GLN A CA 1
ATOM 1489 C C . GLN A 1 185 ? 19.101 17.527 8.747 1.00 37.19 185 GLN A C 1
ATOM 1491 O O . GLN A 1 185 ? 18.479 18.198 7.925 1.00 37.19 185 GLN A O 1
ATOM 1496 N N . ILE A 1 186 ? 19.126 17.781 10.057 1.00 34.00 186 ILE A N 1
ATOM 1497 C CA . ILE A 1 186 ? 18.697 19.041 10.679 1.00 34.00 186 ILE A CA 1
ATOM 1498 C C . ILE A 1 186 ? 19.687 20.137 10.291 1.00 34.00 186 ILE A C 1
ATOM 1500 O O . ILE A 1 186 ? 20.907 19.857 10.366 1.00 34.00 186 ILE A O 1
#

Sequence (186 aa):
MAKNLEHLTIHQFRGLKNLELRDLGTINLLVGVNNSGKTSVLEAIATYCRPLDPKAWLNTAWSREIKFSRKPQLDALRWLFPQDQQETSEEVNISGEGDFPLRELQAIYEEIEGTFSQEEIENDPEKEVEDEVFTNDLIERGADLSLITKTVASPINLFDGKHETTEKNFNYGKVNDLFLERNAQI

Radius of gyration: 19.54 Å; chains: 1; bounding box: 56×35×49 Å

pLDDT: mean 76.64, std 19.22, range [34.0, 98.19]